Protein AF-K7LWB0-F1 (afdb_monomer_lite)

Organism: Glycine max (NCBI:txid3847)

InterPro domains:
  IPR002716 PIN domain [PF13638] (23-87)
  IPR012340 Nucleic acid-binding, OB-fold [SSF50249] (125-333)
  IPR029060 PIN-like domain superfamily [SSF88723] (15-96)
  IPR033771 Rrp44-like cold shock domain [PF17216] (129-218)
  IPR041505 Dis3-like cold-shock domain 2 [PF17849] (283-343)
  IPR050180 RNR Ribonuclease [PTHR23355] (5-344)

Secondary structure (DSSP, 8-state):
-HHHHHHHHHHT-TTS------GGG-TTT--PPPTT--HHHHHHHHHHHHHHHHHHHHGGGS---EE-S-HHHHHHHHHTT--EE-HHHHHHHTT-GGGGGGPPPPTT-------S-----------SPPPPPHHHHHHHHHTTSEEEEEEEE-SS-TTEEEEEETTTTEEEEEESHHHHTT--TT-EEEEEEPPGGGSPPTTGGGTTTSSS-SS-TT-------GGGS-S---------------PPPEEEEEEEEE-----EEEEEPP-PPPSSTTPPEEEEEEESSTTSPPEEEEES-HHHHTTEEEEEEEEE--TT-SS-EEEEEEEEEETT-HHHHHHHHHHHHHHHHTTTTTSS--------

Structure (mmCIF, N/CA/C/O backbone):
data_AF-K7LWB0-F1
#
_entry.id   AF-K7LWB0-F1
#
loop_
_atom_site.group_PDB
_atom_site.id
_atom_site.type_symbol
_atom_site.label_atom_id
_atom_site.label_alt_id
_atom_site.label_comp_id
_atom_site.label_asym_id
_atom_site.label_entity_id
_atom_site.label_seq_id
_atom_site.pdbx_PDB_ins_code
_atom_site.Cartn_x
_atom_site.Cartn_y
_atom_site.Cartn_z
_atom_site.occupancy
_atom_site.B_iso_or_equiv
_atom_site.auth_seq_id
_atom_site.auth_comp_id
_atom_site.auth_asym_id
_atom_site.auth_atom_id
_atom_site.pdbx_PDB_model_num
ATOM 1 N N . MET A 1 1 ? -3.343 -13.125 0.932 1.00 44.00 1 MET A N 1
ATOM 2 C CA . MET A 1 1 ? -3.304 -14.087 2.063 1.00 44.00 1 MET A CA 1
ATOM 3 C C . MET A 1 1 ? -2.618 -13.554 3.333 1.00 44.00 1 MET A C 1
ATOM 5 O O . MET A 1 1 ? -2.776 -14.177 4.374 1.00 44.00 1 MET A O 1
ATOM 9 N N . SER A 1 2 ? -1.910 -12.415 3.318 1.00 69.62 2 SER A N 1
ATOM 10 C CA . SER A 1 2 ? -1.168 -11.921 4.496 1.00 69.62 2 SER A CA 1
ATOM 11 C C . SER A 1 2 ? -2.059 -11.443 5.657 1.00 69.62 2 SER A C 1
ATOM 13 O O . SER A 1 2 ? -1.785 -11.778 6.805 1.00 69.62 2 SER A O 1
ATOM 15 N N . VAL A 1 3 ? -3.150 -10.716 5.384 1.00 74.31 3 VAL A N 1
ATOM 16 C CA . VAL A 1 3 ? -3.996 -10.106 6.435 1.00 74.31 3 VAL A CA 1
ATOM 17 C C . VAL A 1 3 ? -4.766 -11.146 7.258 1.00 74.31 3 VAL A C 1
ATOM 19 O O . VAL A 1 3 ? -4.737 -11.097 8.483 1.00 74.31 3 VAL A O 1
ATOM 22 N N . TYR A 1 4 ? -5.392 -12.135 6.611 1.00 78.25 4 TYR A N 1
ATOM 23 C CA . TYR A 1 4 ? -6.129 -13.201 7.307 1.00 78.25 4 TYR A CA 1
ATOM 24 C C . TYR A 1 4 ? -5.243 -13.966 8.302 1.00 78.25 4 TYR A C 1
ATOM 26 O O . TYR 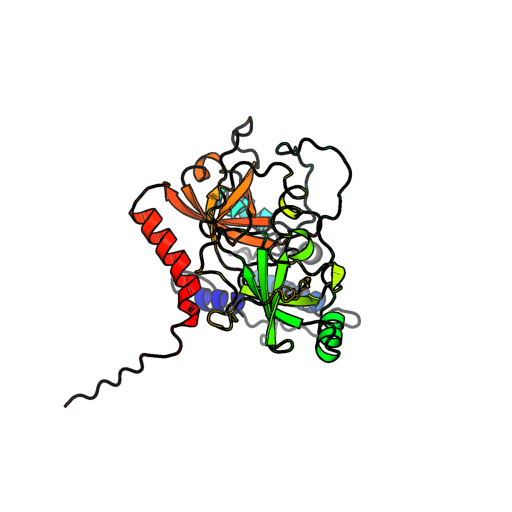A 1 4 ? -5.634 -14.184 9.449 1.00 78.25 4 TYR A O 1
ATOM 34 N N . ASN A 1 5 ? -4.020 -14.315 7.890 1.00 77.88 5 ASN A N 1
ATOM 35 C CA . ASN A 1 5 ? -3.068 -15.011 8.754 1.00 77.88 5 ASN A CA 1
ATOM 36 C C . ASN A 1 5 ? -2.606 -14.127 9.924 1.00 77.88 5 ASN A C 1
ATOM 38 O O . ASN A 1 5 ? -2.489 -14.622 11.043 1.00 77.88 5 ASN A O 1
ATOM 42 N N . ARG A 1 6 ? -2.412 -12.817 9.700 1.00 79.88 6 ARG A N 1
ATOM 43 C CA . ARG A 1 6 ? -2.109 -11.852 10.774 1.00 79.88 6 ARG A CA 1
ATOM 44 C C . ARG A 1 6 ? -3.242 -11.776 11.801 1.00 79.88 6 ARG A C 1
ATOM 46 O O . ARG A 1 6 ? -2.970 -11.853 12.995 1.00 79.88 6 ARG A O 1
ATOM 53 N N . ILE A 1 7 ? -4.501 -11.697 11.361 1.00 84.19 7 ILE A N 1
ATOM 54 C CA . ILE A 1 7 ? -5.666 -11.679 12.265 1.00 84.19 7 ILE A CA 1
ATOM 55 C C . ILE A 1 7 ? -5.762 -12.994 13.051 1.00 84.19 7 ILE A C 1
ATOM 57 O O . ILE A 1 7 ? -5.905 -12.967 14.270 1.00 84.19 7 ILE A O 1
ATOM 61 N N . ARG A 1 8 ? -5.598 -14.147 12.388 1.00 84.75 8 ARG A N 1
ATOM 62 C CA . ARG A 1 8 ? -5.551 -15.466 13.048 1.00 84.75 8 ARG A CA 1
ATOM 63 C C . ARG A 1 8 ? -4.469 -15.537 14.129 1.00 84.75 8 ARG A C 1
ATOM 65 O O . ARG A 1 8 ? -4.744 -16.039 15.217 1.00 84.75 8 ARG A O 1
ATOM 72 N N . ALA A 1 9 ? -3.274 -15.015 13.853 1.00 84.00 9 ALA A N 1
ATOM 73 C CA . ALA A 1 9 ? -2.188 -14.961 14.828 1.00 84.00 9 ALA A CA 1
ATOM 74 C C . ALA A 1 9 ? -2.550 -14.078 16.035 1.00 84.00 9 ALA A C 1
ATOM 76 O O . ALA A 1 9 ? -2.316 -14.475 17.177 1.00 84.00 9 ALA A O 1
ATOM 77 N N . ILE A 1 10 ? -3.197 -12.930 15.805 1.00 86.75 10 ILE A N 1
ATOM 78 C CA . ILE A 1 10 ? -3.684 -12.050 16.878 1.00 86.75 10 ILE A CA 1
ATOM 79 C C . ILE A 1 10 ? -4.725 -12.766 17.751 1.00 86.75 10 ILE A C 1
ATOM 81 O O . ILE A 1 10 ? -4.623 -12.699 18.973 1.00 86.75 10 ILE A O 1
ATOM 85 N N . CYS A 1 11 ? -5.672 -13.498 17.156 1.00 85.44 11 CYS A N 1
ATOM 86 C CA . CYS A 1 11 ? -6.669 -14.280 17.899 1.00 85.44 11 CYS A CA 1
ATOM 87 C C . CYS A 1 11 ? -6.052 -15.390 18.764 1.00 85.44 11 CYS A C 1
ATOM 89 O O . CYS A 1 11 ? -6.630 -15.768 19.776 1.00 85.44 11 CYS A O 1
ATOM 91 N N . SER A 1 12 ? -4.892 -15.927 18.377 1.00 83.50 12 SER A N 1
ATOM 92 C CA . SER A 1 12 ? -4.188 -16.952 19.161 1.00 83.50 12 SER A CA 1
ATOM 93 C C . SER A 1 12 ? -3.356 -16.390 20.321 1.00 83.50 12 SER A C 1
ATOM 95 O O . SER A 1 12 ? -2.834 -17.152 21.132 1.00 83.50 12 SER A O 1
ATOM 97 N N . HIS A 1 13 ? -3.205 -15.066 20.408 1.00 84.06 13 HIS A N 1
ATOM 98 C CA . HIS A 1 13 ? -2.313 -14.431 21.369 1.00 84.06 13 HIS A CA 1
ATOM 99 C C . HIS A 1 13 ? -3.014 -14.186 22.714 1.00 84.06 13 HIS A C 1
ATOM 101 O O . HIS A 1 13 ? -3.922 -13.366 22.803 1.00 84.06 13 HIS A O 1
ATOM 107 N N . SER A 1 14 ? -2.556 -14.836 23.787 1.00 80.31 14 SER A N 1
ATOM 108 C CA . SER A 1 14 ? -3.234 -14.841 25.099 1.00 80.31 14 SER A CA 1
ATOM 109 C C . SER A 1 14 ? -3.386 -13.466 25.763 1.00 80.31 14 SER A C 1
ATOM 111 O O . SER A 1 14 ? -4.332 -13.257 26.520 1.00 80.31 14 SER A O 1
ATOM 113 N N . MET A 1 15 ? -2.492 -12.511 25.477 1.00 84.56 15 MET A N 1
ATOM 114 C CA . MET A 1 15 ? -2.589 -11.145 26.013 1.00 84.56 15 MET A CA 1
ATOM 115 C C . MET A 1 15 ? -3.587 -10.258 25.255 1.00 84.56 15 MET A C 1
ATOM 117 O O . MET A 1 15 ? -4.005 -9.224 25.774 1.00 84.56 15 MET A O 1
ATOM 121 N N . ARG A 1 16 ? -3.977 -10.631 24.029 1.00 82.62 16 ARG A N 1
ATOM 122 C CA . ARG A 1 16 ? -4.898 -9.852 23.193 1.00 82.62 16 ARG A CA 1
ATOM 123 C C . ARG A 1 16 ? -6.269 -10.526 23.196 1.00 82.62 16 ARG A C 1
ATOM 125 O O . ARG A 1 16 ? -6.424 -11.655 22.756 1.00 82.62 16 ARG A O 1
ATOM 132 N N . LYS A 1 17 ? -7.291 -9.816 23.675 1.00 89.19 17 LYS A N 1
ATOM 133 C CA . LYS A 1 17 ? -8.658 -10.341 23.849 1.00 89.19 17 LYS A CA 1
ATOM 134 C C . LYS A 1 17 ? -9.457 -10.333 22.535 1.00 89.19 17 LYS A C 1
ATOM 136 O O . LYS A 1 17 ? -10.483 -9.668 22.441 1.00 89.19 17 LYS A O 1
ATOM 141 N N . PHE A 1 18 ? -8.962 -11.030 21.512 1.00 91.81 18 PHE A N 1
ATOM 142 C CA . PHE A 1 18 ? -9.631 -11.159 20.214 1.00 91.81 18 PHE A CA 1
ATOM 143 C C . PHE A 1 18 ? -10.378 -12.486 20.128 1.00 91.81 18 PHE A C 1
ATOM 145 O O . PHE A 1 18 ? -9.789 -13.550 20.298 1.00 91.81 18 PHE A O 1
ATOM 152 N N . PHE A 1 19 ? -11.664 -12.420 19.795 1.00 89.75 19 PHE A N 1
ATOM 153 C CA . PHE A 1 19 ? -12.533 -13.587 19.675 1.00 89.75 19 PHE A CA 1
ATOM 154 C C . PHE A 1 19 ? -13.201 -13.603 18.304 1.00 89.75 19 PHE A C 1
ATOM 156 O O . PHE A 1 19 ? -13.547 -12.555 17.762 1.00 89.75 19 PHE A O 1
ATOM 163 N N . VAL A 1 20 ? -13.383 -14.798 17.743 1.00 91.25 20 VAL A N 1
ATOM 164 C CA . VAL A 1 20 ? -14.082 -14.990 16.469 1.00 91.25 20 VAL A CA 1
ATOM 165 C C . VAL A 1 20 ? -15.468 -15.543 16.759 1.00 91.25 20 VAL A C 1
ATOM 167 O O . VAL A 1 20 ? -15.600 -16.649 17.282 1.00 91.25 20 VAL A O 1
ATOM 170 N N . PHE A 1 21 ? -16.497 -14.784 16.396 1.00 93.25 21 PHE A N 1
ATOM 171 C CA . PHE A 1 21 ? -17.884 -15.216 16.495 1.00 93.25 21 PHE A CA 1
ATOM 172 C C . PHE A 1 21 ? -18.371 -15.741 15.145 1.00 93.25 21 PHE A C 1
ATOM 174 O O . PHE A 1 21 ? -18.342 -15.034 14.141 1.00 93.25 21 PHE A O 1
ATOM 181 N N . SER A 1 22 ? -18.811 -16.998 15.118 1.00 93.38 22 SER A N 1
ATOM 182 C CA . SER A 1 22 ? -19.288 -17.664 13.902 1.00 93.38 22 SER A CA 1
ATOM 183 C C . SER A 1 22 ? -20.778 -17.389 13.674 1.00 93.38 22 SER A C 1
ATOM 185 O O . SER A 1 22 ? -21.611 -18.282 13.827 1.00 93.38 22 SER A O 1
ATOM 187 N N . ASN A 1 23 ? -21.109 -16.146 13.318 1.00 92.81 23 ASN A N 1
ATOM 188 C CA . ASN A 1 23 ? -22.485 -15.662 13.139 1.00 92.81 23 ASN A CA 1
ATOM 189 C C . ASN A 1 23 ? -23.302 -16.458 12.101 1.00 92.81 23 ASN A C 1
ATOM 191 O O . ASN A 1 23 ? -24.506 -16.623 12.280 1.00 92.81 23 ASN A O 1
ATOM 195 N N . GLU A 1 24 ? -22.657 -16.992 11.060 1.00 92.12 24 GLU A N 1
ATOM 196 C CA . GLU A 1 24 ? -23.290 -17.826 10.021 1.00 92.12 24 GLU A CA 1
ATOM 197 C C . GLU A 1 24 ? -23.806 -19.178 10.536 1.00 92.12 24 GLU A C 1
ATOM 199 O O . GLU A 1 24 ? -24.742 -19.743 9.978 1.00 92.12 24 GLU A O 1
ATOM 204 N N . TYR A 1 25 ? -23.209 -19.706 11.606 1.00 92.12 25 TYR A N 1
ATOM 205 C CA . TYR A 1 25 ? -23.588 -20.995 12.196 1.00 92.12 25 TYR A CA 1
ATOM 206 C C . TYR A 1 25 ? -24.404 -20.831 13.482 1.00 92.12 25 TYR A C 1
ATOM 208 O O . TYR A 1 25 ? -24.723 -21.816 14.149 1.00 92.12 25 TYR A O 1
ATOM 216 N N . HIS A 1 26 ? -24.744 -19.594 13.844 1.00 92.94 26 HIS A N 1
ATOM 217 C CA . HIS A 1 26 ? -25.483 -19.284 15.055 1.00 92.94 26 HIS A CA 1
ATOM 218 C C . HIS A 1 26 ? -26.948 -18.986 14.727 1.00 92.94 26 HIS A C 1
ATOM 220 O O . HIS A 1 26 ? -27.265 -18.095 13.938 1.00 92.94 26 HIS A O 1
ATOM 226 N N . ARG A 1 27 ? -27.857 -19.740 15.358 1.00 93.19 27 ARG A N 1
ATOM 227 C CA . ARG A 1 27 ? -29.296 -19.747 15.042 1.00 93.19 27 ARG A CA 1
ATOM 228 C C . ARG A 1 27 ? -29.927 -18.353 15.056 1.00 93.19 27 ARG A C 1
ATOM 230 O O . ARG A 1 27 ? -30.718 -18.052 14.170 1.00 93.19 27 ARG A O 1
ATOM 237 N N . ASP A 1 28 ? -29.574 -17.532 16.040 1.00 92.25 28 ASP A N 1
ATOM 238 C CA . ASP A 1 28 ? -30.224 -16.233 16.263 1.00 92.25 28 ASP A CA 1
ATOM 239 C C . ASP A 1 28 ? -29.621 -15.092 15.433 1.00 92.25 28 ASP A C 1
ATOM 241 O O . ASP A 1 28 ? -30.185 -14.004 15.390 1.00 92.25 28 ASP A O 1
ATOM 245 N N . THR A 1 29 ? -28.472 -15.318 14.789 1.00 94.31 29 THR A N 1
ATOM 246 C CA . THR A 1 29 ? -27.775 -14.290 13.994 1.00 94.31 29 THR A CA 1
ATOM 247 C C . THR A 1 29 ? -27.683 -14.640 12.516 1.00 94.31 29 THR A C 1
ATOM 249 O O . THR A 1 29 ? -27.267 -13.806 11.714 1.00 94.31 29 THR A O 1
ATOM 252 N N . TYR A 1 30 ? -28.061 -15.863 12.141 1.00 94.56 30 TYR A N 1
ATOM 253 C CA . TYR A 1 30 ? -28.075 -16.297 10.754 1.00 94.56 30 TYR A CA 1
ATOM 254 C C . TYR A 1 30 ? -29.134 -15.539 9.950 1.00 94.56 30 TYR A C 1
ATOM 256 O O . TYR A 1 30 ? -30.305 -15.468 10.331 1.00 94.56 30 TYR A O 1
ATOM 264 N N . ILE A 1 31 ? -28.729 -15.030 8.786 1.00 93.50 31 ILE A N 1
ATOM 265 C CA . ILE A 1 31 ? -29.607 -14.307 7.870 1.00 93.50 31 ILE A CA 1
ATOM 266 C C . ILE A 1 31 ? -29.577 -14.904 6.462 1.00 93.50 31 ILE A C 1
ATOM 268 O O . ILE A 1 31 ? -28.530 -15.306 5.944 1.00 93.50 31 ILE A O 1
ATOM 272 N N . LYS A 1 32 ? -30.748 -14.909 5.819 1.00 91.81 32 LYS A N 1
ATOM 273 C CA . LYS A 1 32 ? -30.912 -15.281 4.408 1.00 91.81 32 LYS A CA 1
ATOM 274 C C . LYS A 1 32 ? -30.708 -14.068 3.499 1.00 91.81 32 LYS A C 1
ATOM 276 O O . LYS A 1 32 ? -30.937 -12.933 3.925 1.00 91.81 32 LYS A O 1
ATOM 281 N N . GLU A 1 33 ? -30.294 -14.326 2.263 1.00 90.38 33 GLU A N 1
ATOM 282 C CA . GLU A 1 33 ? -30.220 -13.316 1.200 1.00 90.38 33 GLU A CA 1
ATOM 283 C C . GLU A 1 33 ? -31.619 -12.776 0.874 1.00 90.38 33 GLU A C 1
ATOM 285 O O . GLU A 1 33 ? -32.596 -13.532 0.831 1.00 90.38 33 GLU A O 1
ATOM 290 N N . MET A 1 34 ? -31.715 -11.462 0.670 1.00 90.38 34 MET A N 1
ATOM 291 C CA . MET A 1 34 ? -32.947 -10.802 0.227 1.00 90.38 34 MET A CA 1
ATOM 292 C C . MET A 1 34 ? -32.938 -10.580 -1.291 1.00 90.38 34 MET A C 1
ATOM 294 O O . MET A 1 34 ? -31.890 -10.523 -1.928 1.00 90.38 34 MET A O 1
ATOM 298 N N . SER A 1 35 ? -34.119 -10.457 -1.899 1.00 88.00 35 SER A N 1
ATOM 299 C CA . SER A 1 35 ? -34.223 -10.218 -3.343 1.00 88.00 35 SER A CA 1
ATOM 300 C C . SER A 1 35 ? -33.706 -8.822 -3.702 1.00 88.00 35 SER A C 1
ATOM 302 O O . SER A 1 35 ? -34.189 -7.835 -3.155 1.00 88.00 35 SER A O 1
ATOM 304 N N . GLY A 1 36 ? -32.765 -8.736 -4.647 1.00 87.31 36 GLY A N 1
ATOM 305 C CA . GLY A 1 36 ? -32.169 -7.469 -5.101 1.00 87.31 36 GLY A CA 1
ATOM 306 C C . GLY A 1 36 ? -31.022 -6.940 -4.229 1.00 87.31 36 GLY A C 1
ATOM 307 O O . GLY A 1 36 ? -30.521 -5.852 -4.486 1.00 87.31 36 GLY A O 1
ATOM 308 N N . GLU A 1 37 ? -30.600 -7.699 -3.218 1.00 89.81 37 GLU A N 1
ATOM 309 C CA . GLU A 1 37 ? -29.477 -7.377 -2.334 1.00 89.81 37 GLU A CA 1
ATOM 310 C C . GLU A 1 37 ? -28.135 -7.796 -2.960 1.00 89.81 37 GLU A C 1
ATOM 312 O O . GLU A 1 37 ? -28.021 -8.876 -3.547 1.00 89.81 37 GLU A O 1
ATOM 317 N N . THR A 1 38 ? -27.094 -6.966 -2.822 1.00 90.94 38 THR A N 1
ATOM 318 C CA . THR A 1 38 ? -25.730 -7.368 -3.196 1.00 90.94 38 THR A CA 1
ATOM 319 C C . THR A 1 38 ? -25.091 -8.230 -2.105 1.00 90.94 38 THR A C 1
ATOM 321 O O . THR A 1 38 ? -25.455 -8.169 -0.931 1.00 90.94 38 THR A O 1
ATOM 324 N N . LYS A 1 39 ? -24.054 -9.002 -2.453 1.00 89.94 39 LYS A N 1
ATOM 325 C CA . LYS A 1 39 ? -23.301 -9.784 -1.454 1.00 89.94 39 LYS A CA 1
ATOM 326 C C . LYS A 1 39 ? -22.692 -8.911 -0.347 1.00 89.94 39 LYS A C 1
ATOM 328 O O . LYS A 1 39 ? -22.593 -9.373 0.786 1.00 89.94 39 LYS A O 1
ATOM 333 N N . ASN A 1 40 ? -22.284 -7.678 -0.667 1.00 89.69 40 ASN A N 1
ATOM 334 C CA . ASN A 1 40 ? -21.737 -6.749 0.323 1.00 89.69 40 ASN A CA 1
ATOM 335 C C . ASN A 1 40 ? -22.824 -6.290 1.303 1.00 89.69 40 ASN A C 1
ATOM 337 O O . ASN A 1 40 ? -22.669 -6.468 2.507 1.00 89.69 40 ASN A O 1
ATOM 341 N N . ASP A 1 41 ? -23.970 -5.847 0.777 1.00 90.00 41 ASP A N 1
ATOM 342 C CA . ASP A 1 41 ? -25.124 -5.432 1.585 1.00 90.00 41 ASP A CA 1
ATOM 343 C C . ASP A 1 41 ? -25.588 -6.538 2.542 1.00 90.00 41 ASP A C 1
ATOM 345 O O . ASP A 1 41 ? -25.910 -6.280 3.707 1.00 90.00 41 ASP A O 1
ATOM 349 N N . ARG A 1 42 ? -25.580 -7.789 2.062 1.00 93.25 42 ARG A N 1
ATOM 350 C CA . ARG A 1 42 ? -25.880 -8.968 2.876 1.00 93.25 42 ARG A CA 1
ATOM 351 C C . ARG A 1 42 ? -24.900 -9.125 4.033 1.00 93.25 42 ARG A C 1
ATOM 353 O O . ARG A 1 42 ? -25.321 -9.363 5.163 1.00 93.25 42 ARG A O 1
ATOM 360 N N . ASN A 1 43 ? -23.600 -9.029 3.761 1.00 93.12 43 ASN A N 1
ATOM 361 C CA . ASN A 1 43 ? -22.559 -9.197 4.775 1.00 93.12 43 ASN A CA 1
ATOM 362 C C . ASN A 1 43 ? -22.616 -8.084 5.825 1.00 93.12 43 ASN A C 1
ATOM 364 O O . ASN A 1 43 ? -22.567 -8.375 7.019 1.00 93.12 43 ASN A O 1
ATOM 368 N N . ASP A 1 44 ? -22.817 -6.838 5.401 1.00 93.25 44 ASP A N 1
ATOM 369 C CA . ASP A 1 44 ? -22.995 -5.709 6.312 1.00 93.25 44 ASP A CA 1
ATOM 370 C C . ASP A 1 44 ? -24.209 -5.909 7.220 1.00 93.25 44 ASP A C 1
ATOM 372 O O . ASP A 1 44 ? -24.131 -5.718 8.435 1.00 93.25 44 ASP A O 1
ATOM 376 N N . ARG A 1 45 ? -25.327 -6.384 6.659 1.00 94.00 45 ARG A N 1
ATOM 377 C CA . ARG A 1 45 ? -26.522 -6.725 7.436 1.00 94.00 45 ARG A CA 1
ATOM 378 C C . ARG A 1 45 ? -26.272 -7.871 8.417 1.00 94.00 45 ARG A C 1
ATOM 380 O O . ARG A 1 45 ? -26.752 -7.803 9.546 1.00 94.00 45 ARG A O 1
ATOM 387 N N . ALA A 1 46 ? -25.503 -8.892 8.036 1.00 95.06 46 ALA A N 1
ATOM 388 C CA . ALA A 1 46 ? -25.136 -9.988 8.938 1.00 95.06 46 ALA A CA 1
ATOM 389 C C . ALA A 1 46 ? -24.353 -9.473 10.157 1.00 95.06 46 ALA A C 1
ATOM 391 O O . ALA A 1 46 ? -24.592 -9.913 11.283 1.00 95.06 46 ALA A O 1
ATOM 392 N N . ILE A 1 47 ? -23.442 -8.520 9.935 1.00 96.19 47 ILE A N 1
ATOM 393 C CA . ILE A 1 47 ? -22.638 -7.889 10.989 1.00 96.19 47 ILE A CA 1
ATOM 394 C C . ILE A 1 47 ? -23.516 -7.015 11.894 1.00 96.19 47 ILE A C 1
ATOM 396 O O . ILE A 1 47 ? -23.384 -7.093 13.118 1.00 96.19 47 ILE A O 1
ATOM 400 N N . ARG A 1 48 ? -24.454 -6.235 11.336 1.00 95.75 48 ARG A N 1
ATOM 401 C CA . ARG A 1 48 ? -25.413 -5.448 12.133 1.00 95.75 48 ARG A CA 1
ATOM 402 C C . ARG A 1 48 ? -26.276 -6.340 13.028 1.00 95.75 48 ARG A C 1
ATOM 404 O O . ARG A 1 48 ? -26.330 -6.118 14.236 1.00 95.75 48 ARG A O 1
ATOM 411 N N . VAL A 1 49 ? -26.840 -7.419 12.480 1.00 96.06 49 VAL A N 1
ATOM 412 C CA . VAL A 1 49 ? -27.640 -8.392 13.250 1.00 96.06 49 VAL A CA 1
ATOM 413 C C . VAL A 1 49 ? -26.821 -9.039 14.368 1.00 96.06 49 VAL A C 1
ATOM 415 O O . VAL A 1 49 ? -27.297 -9.137 15.499 1.00 96.06 49 VAL A O 1
ATOM 418 N N . ALA A 1 50 ? -25.576 -9.438 14.091 1.00 96.38 50 ALA A N 1
ATOM 419 C CA . ALA A 1 50 ? -24.693 -9.990 15.116 1.00 96.38 50 ALA A CA 1
ATOM 420 C C . ALA A 1 50 ? -24.362 -8.962 16.214 1.00 96.38 50 ALA A C 1
ATOM 422 O O . ALA A 1 50 ? -24.355 -9.308 17.395 1.00 96.38 50 ALA A O 1
ATOM 423 N N . THR A 1 51 ? -24.142 -7.698 15.845 1.00 95.50 51 THR A N 1
ATOM 424 C CA . THR A 1 51 ? -23.871 -6.606 16.793 1.00 95.50 51 THR A CA 1
ATOM 425 C C . THR A 1 51 ? -25.068 -6.367 17.710 1.00 95.50 51 THR A C 1
ATOM 427 O O . THR A 1 51 ? -24.914 -6.320 18.932 1.00 95.50 51 THR A O 1
ATOM 430 N N . GLN A 1 52 ? -26.274 -6.288 17.140 1.00 95.31 52 GLN A N 1
ATOM 431 C CA . GLN A 1 52 ? -27.506 -6.130 17.908 1.00 95.31 52 GLN A CA 1
ATOM 432 C C . GLN A 1 52 ? -27.738 -7.315 18.848 1.00 95.31 52 GLN A C 1
ATOM 434 O O . GLN A 1 52 ? -28.106 -7.129 20.009 1.00 95.31 52 GLN A O 1
ATOM 439 N N . TRP A 1 53 ? -27.491 -8.539 18.372 1.00 95.62 53 TRP A N 1
ATOM 440 C CA . TRP A 1 53 ? -27.585 -9.736 19.202 1.00 95.62 53 TRP A CA 1
ATOM 441 C C . TRP A 1 53 ? -26.619 -9.670 20.389 1.00 95.62 53 TRP A C 1
ATOM 443 O O . TRP A 1 53 ? -27.042 -9.905 21.519 1.00 95.62 53 TRP A O 1
ATOM 453 N N . TYR A 1 54 ? -25.364 -9.266 20.167 1.00 94.94 54 TYR A N 1
ATOM 454 C CA . TYR A 1 54 ? -24.389 -9.080 21.244 1.00 94.94 54 TYR A CA 1
ATOM 455 C C . TYR A 1 54 ? -24.841 -8.024 22.257 1.00 94.94 54 TYR A C 1
ATOM 457 O O . TYR A 1 54 ? -24.760 -8.268 23.461 1.00 94.94 54 TYR A O 1
ATOM 465 N N . GLN A 1 55 ? -25.350 -6.878 21.794 1.00 94.81 55 GLN A N 1
ATOM 466 C CA . GLN A 1 55 ? -25.837 -5.820 22.682 1.00 94.81 55 GLN A CA 1
ATOM 467 C C . GLN A 1 55 ? -27.019 -6.297 23.537 1.00 94.81 55 GLN A C 1
ATOM 469 O O . GLN A 1 55 ? -27.075 -6.008 24.732 1.00 94.81 55 GLN A O 1
ATOM 474 N N . ASN A 1 56 ? -27.936 -7.068 22.949 1.00 93.50 56 ASN A N 1
ATOM 475 C CA . ASN A 1 56 ? -29.077 -7.639 23.663 1.00 93.50 56 ASN A CA 1
ATOM 476 C C . ASN A 1 56 ? -28.643 -8.726 24.658 1.00 93.50 56 ASN A C 1
ATOM 478 O O . ASN A 1 56 ? -29.157 -8.780 25.772 1.00 93.50 56 ASN A O 1
ATOM 482 N N . HIS A 1 57 ? -27.691 -9.576 24.270 1.00 93.62 57 HIS A N 1
ATOM 483 C CA . HIS A 1 57 ? -27.208 -10.689 25.085 1.00 93.62 57 HIS A CA 1
ATOM 484 C C . HIS A 1 57 ? -26.402 -10.221 26.305 1.00 93.62 57 HIS A C 1
ATOM 486 O O . HIS A 1 57 ? -26.535 -10.784 27.389 1.00 93.62 57 HIS A O 1
ATOM 492 N N . LEU A 1 58 ? -25.581 -9.180 26.142 1.00 92.38 58 LEU A N 1
ATOM 493 C CA . LEU A 1 58 ? -24.760 -8.610 27.217 1.00 92.38 58 LEU A CA 1
ATOM 494 C C . LEU A 1 58 ? -25.522 -7.593 28.085 1.00 92.38 58 LEU A C 1
ATOM 496 O O . LEU A 1 58 ? -25.057 -7.227 29.168 1.00 92.38 58 LEU A O 1
ATOM 500 N N . GLY A 1 59 ? -26.697 -7.147 27.631 1.00 89.56 59 GLY A N 1
ATOM 501 C CA . GLY A 1 59 ? -27.530 -6.171 28.326 1.00 89.56 59 GLY A CA 1
ATOM 502 C C . GLY A 1 59 ? -26.843 -4.811 28.494 1.00 89.56 59 GLY A C 1
ATOM 503 O O . GLY A 1 59 ? -25.940 -4.446 27.749 1.00 89.56 59 GLY A O 1
ATOM 504 N N . GLY A 1 60 ? -27.265 -4.038 29.498 1.00 86.00 60 GLY A N 1
ATOM 505 C CA . GLY A 1 60 ? -26.740 -2.686 29.741 1.00 86.00 60 GLY A CA 1
ATOM 506 C C . GLY A 1 60 ? -25.364 -2.624 30.416 1.00 86.00 60 GLY A C 1
ATOM 507 O O . GLY A 1 60 ? -24.819 -1.534 30.571 1.00 86.00 60 GLY A O 1
ATOM 508 N N . ALA A 1 61 ? -24.802 -3.762 30.839 1.00 86.00 61 ALA A N 1
ATOM 509 C CA . ALA A 1 61 ? -23.515 -3.805 31.538 1.00 86.00 61 ALA A CA 1
ATOM 510 C C . ALA A 1 61 ? -22.324 -3.532 30.605 1.00 86.00 61 ALA A C 1
ATOM 512 O O . ALA A 1 61 ? -21.278 -3.069 31.057 1.00 86.00 61 ALA A O 1
ATOM 513 N N . VAL A 1 62 ? -22.481 -3.813 29.308 1.00 90.62 62 VAL A N 1
ATOM 514 C CA . VAL A 1 62 ? -21.451 -3.614 28.287 1.00 90.62 62 VAL A CA 1
ATOM 515 C C . VAL A 1 62 ? -22.084 -2.937 27.079 1.00 90.62 62 VAL A C 1
ATOM 517 O O . VAL A 1 62 ? -23.136 -3.354 26.597 1.00 90.62 62 VAL A O 1
ATOM 520 N N . LYS A 1 63 ? -21.426 -1.892 26.576 1.00 92.25 63 LYS A N 1
ATOM 521 C CA . LYS A 1 63 ? -21.796 -1.255 25.311 1.00 92.25 63 LYS A CA 1
ATOM 522 C C . LYS A 1 63 ? -21.045 -1.932 24.175 1.00 92.25 63 LYS A C 1
ATOM 524 O O . LYS A 1 63 ? -19.820 -2.033 24.222 1.00 92.25 63 LYS A O 1
ATOM 529 N N . VAL A 1 64 ? -21.779 -2.387 23.171 1.00 94.38 64 VAL A N 1
ATOM 530 C CA . VAL A 1 64 ? -21.226 -3.000 21.964 1.00 94.38 64 VAL A CA 1
ATOM 531 C C . VAL A 1 64 ? -21.141 -1.927 20.888 1.00 94.38 64 VAL A C 1
ATOM 533 O O . VAL A 1 64 ? -22.135 -1.273 20.587 1.00 94.38 64 VAL A O 1
ATOM 536 N N . LEU A 1 65 ? -19.946 -1.736 20.334 1.00 94.88 65 LEU A N 1
ATOM 537 C CA . LEU A 1 65 ? -19.671 -0.744 19.300 1.00 94.88 65 LEU A CA 1
ATOM 538 C C . LEU A 1 65 ? -19.318 -1.446 17.988 1.00 94.88 65 LEU A C 1
ATOM 540 O O . LEU A 1 65 ? -18.379 -2.243 17.944 1.00 94.88 65 LEU A O 1
ATOM 544 N N . LEU A 1 66 ? -20.042 -1.121 16.920 1.00 95.38 66 LEU A N 1
ATOM 545 C CA . LEU A 1 66 ? -19.690 -1.501 15.557 1.00 95.38 66 LEU A CA 1
ATOM 546 C C . LEU A 1 66 ? -18.676 -0.501 14.992 1.00 95.38 66 LEU A C 1
ATOM 548 O O . LEU A 1 66 ? -18.968 0.684 14.881 1.00 95.38 66 LEU A O 1
ATOM 552 N N . ILE A 1 67 ? -17.498 -0.973 14.591 1.00 94.62 67 ILE A N 1
ATOM 553 C CA . ILE A 1 67 ? -16.510 -0.139 13.899 1.00 94.62 67 ILE A CA 1
ATOM 554 C C . ILE A 1 67 ? -16.563 -0.464 12.405 1.00 94.62 67 ILE A C 1
ATOM 556 O O . ILE A 1 67 ? -16.331 -1.608 12.017 1.00 94.62 67 ILE A O 1
ATOM 560 N N . THR A 1 68 ? -16.872 0.529 11.568 1.00 91.88 68 THR A N 1
ATOM 561 C CA . THR A 1 68 ? -16.941 0.372 10.107 1.00 91.88 68 THR A CA 1
ATOM 562 C C . THR A 1 68 ? -16.548 1.654 9.375 1.00 91.88 68 THR A C 1
ATOM 564 O O . THR A 1 68 ? -16.942 2.747 9.770 1.00 91.88 68 THR A O 1
ATOM 567 N N . ASN A 1 69 ? -15.788 1.521 8.286 1.00 89.38 69 ASN A N 1
ATOM 568 C CA . ASN A 1 69 ? -15.477 2.638 7.386 1.00 89.38 69 ASN A CA 1
ATOM 569 C C . ASN A 1 69 ? -16.476 2.756 6.219 1.00 89.38 69 ASN A C 1
ATOM 571 O O . ASN A 1 69 ? -16.386 3.703 5.443 1.00 89.38 69 ASN A O 1
ATOM 575 N N . ASP A 1 70 ? -17.436 1.832 6.097 1.00 88.75 70 ASP A N 1
ATOM 576 C CA . ASP A 1 70 ? -18.550 1.966 5.157 1.00 88.75 70 ASP A CA 1
ATOM 577 C C . ASP A 1 70 ? -19.600 2.925 5.744 1.00 88.75 70 ASP A C 1
ATOM 579 O O . ASP A 1 70 ? -20.254 2.633 6.754 1.00 88.75 70 ASP A O 1
ATOM 583 N N . GLN A 1 71 ? -19.743 4.092 5.108 1.00 88.94 71 GLN A N 1
ATOM 584 C CA . GLN A 1 71 ? -20.654 5.150 5.546 1.00 88.94 71 GLN A CA 1
ATOM 585 C C . GLN A 1 71 ? -22.124 4.714 5.503 1.00 88.94 71 GLN A C 1
ATOM 587 O O . GLN A 1 71 ? -22.894 5.068 6.397 1.00 88.94 71 GLN A O 1
ATOM 592 N N . GLU A 1 72 ? -22.517 3.919 4.507 1.00 89.75 72 GLU A N 1
ATOM 593 C CA . GLU A 1 72 ? -23.891 3.444 4.360 1.00 89.75 72 GLU A CA 1
ATOM 594 C C . GLU A 1 72 ? -24.212 2.379 5.413 1.00 89.75 72 GLU A C 1
ATOM 596 O O . GLU A 1 72 ? -25.302 2.380 5.994 1.00 89.75 72 GLU A O 1
ATOM 601 N N . ASN A 1 73 ? -23.245 1.516 5.737 1.00 92.44 73 ASN A N 1
ATOM 602 C CA . ASN A 1 73 ? -23.381 0.574 6.845 1.00 92.44 73 ASN A CA 1
ATOM 603 C C . ASN A 1 73 ? -23.510 1.309 8.194 1.00 92.44 73 ASN A C 1
ATOM 605 O O . ASN A 1 73 ? -24.405 0.987 8.978 1.00 92.44 73 ASN A O 1
ATOM 609 N N . LYS A 1 74 ? -22.691 2.346 8.445 1.00 92.81 74 LYS A N 1
ATOM 610 C CA . LYS A 1 74 ? -22.803 3.196 9.650 1.00 92.81 74 LYS A CA 1
ATOM 611 C C . LYS A 1 74 ? -24.173 3.878 9.738 1.00 92.81 74 LYS A C 1
ATOM 613 O O . LYS A 1 74 ? -24.781 3.892 10.813 1.00 92.81 74 LYS A O 1
ATOM 618 N N . ARG A 1 75 ? -24.673 4.419 8.621 1.00 94.69 75 ARG A N 1
ATOM 619 C CA . ARG A 1 75 ? -25.984 5.082 8.543 1.00 94.69 75 ARG A CA 1
ATOM 620 C C . ARG A 1 75 ? -27.111 4.115 8.907 1.00 94.69 75 ARG A C 1
ATOM 622 O O . ARG A 1 75 ? -27.862 4.393 9.838 1.00 94.69 75 ARG A O 1
ATOM 629 N N . LYS A 1 76 ? -27.173 2.951 8.247 1.00 93.69 76 LYS A N 1
ATOM 630 C CA . LYS A 1 76 ? -28.168 1.898 8.528 1.00 93.69 76 LYS A CA 1
ATOM 631 C C . LYS A 1 76 ? -28.081 1.393 9.971 1.00 93.69 76 LYS A C 1
ATOM 633 O O . LYS A 1 76 ? -29.104 1.244 10.624 1.00 93.69 76 LYS A O 1
ATOM 638 N N . ALA A 1 77 ? -26.871 1.182 10.496 1.00 94.38 77 ALA A N 1
ATOM 639 C CA . ALA A 1 77 ? -26.676 0.778 11.890 1.00 94.38 77 ALA A CA 1
ATOM 640 C C . ALA A 1 77 ? -27.254 1.811 12.871 1.00 94.38 77 ALA A C 1
ATOM 642 O O . ALA A 1 77 ? -27.944 1.439 13.816 1.00 94.38 77 ALA A O 1
ATOM 643 N N . SER A 1 78 ? -27.043 3.102 12.605 1.00 94.12 78 SER A N 1
ATOM 644 C CA . SER A 1 78 ? -27.582 4.186 13.436 1.00 94.12 78 SER A CA 1
ATOM 645 C C . SER A 1 78 ? -29.115 4.236 13.402 1.00 94.12 78 SER A C 1
ATOM 647 O O . SER A 1 78 ? -29.742 4.438 14.439 1.00 94.12 78 SER A O 1
ATOM 649 N N . GLU A 1 79 ? -29.731 4.003 12.237 1.00 94.81 79 GLU A N 1
ATOM 650 C CA . GLU A 1 79 ? -31.195 3.906 12.085 1.00 94.81 79 GLU A CA 1
ATOM 651 C C . GLU A 1 79 ? -31.787 2.694 12.816 1.00 94.81 79 GLU A C 1
ATOM 653 O O . GLU A 1 79 ? -32.888 2.771 13.358 1.00 94.81 79 GLU A O 1
ATOM 658 N N . GLU A 1 80 ? -31.039 1.592 12.873 1.00 93.31 80 GLU A N 1
ATOM 659 C CA . GLU A 1 80 ? -31.385 0.378 13.620 1.00 93.31 80 GLU A CA 1
ATOM 660 C C . GLU A 1 80 ? -31.121 0.514 15.139 1.00 93.31 80 GLU A C 1
ATOM 662 O O . GLU A 1 80 ? -31.433 -0.399 15.902 1.00 93.31 80 GLU A O 1
ATOM 667 N N . GLY A 1 81 ? -30.582 1.650 15.605 1.00 92.94 81 GLY A N 1
ATOM 668 C CA . GLY A 1 81 ? -30.273 1.902 17.018 1.00 92.94 81 GLY A CA 1
ATOM 669 C C . GLY A 1 81 ? -28.977 1.247 17.514 1.00 92.94 81 GLY A C 1
ATOM 670 O O . GLY A 1 81 ? -28.748 1.161 18.722 1.00 92.94 81 GLY A O 1
ATOM 671 N N . ILE A 1 82 ? -28.123 0.791 16.597 1.00 94.50 82 ILE A N 1
ATOM 672 C CA . ILE A 1 82 ? -26.819 0.196 16.887 1.00 94.50 82 ILE A CA 1
ATOM 673 C C . ILE A 1 82 ? -25.779 1.316 17.003 1.00 94.50 82 ILE A C 1
ATOM 675 O O . ILE A 1 82 ? -25.667 2.174 16.127 1.00 94.50 82 ILE A O 1
ATOM 679 N N . LEU A 1 83 ? -24.968 1.286 18.063 1.00 93.38 83 LEU A N 1
ATOM 680 C CA . LEU A 1 83 ? -23.825 2.189 18.191 1.00 93.38 83 LEU A CA 1
ATOM 681 C C . LEU A 1 83 ? -22.780 1.830 17.133 1.00 93.38 83 LEU A C 1
ATOM 683 O O . LEU A 1 83 ? -22.214 0.735 17.171 1.00 93.38 83 LEU A O 1
ATOM 687 N N . ALA A 1 84 ? -22.516 2.750 16.207 1.00 94.94 84 ALA A N 1
ATOM 688 C CA . ALA A 1 84 ? -21.554 2.557 15.133 1.00 94.94 84 ALA A CA 1
ATOM 689 C C . ALA A 1 84 ? -20.642 3.776 14.960 1.00 94.94 84 ALA A C 1
ATOM 691 O O . ALA A 1 84 ? -21.109 4.912 14.951 1.00 94.94 84 ALA A O 1
ATOM 692 N N . GLU A 1 85 ? -19.346 3.542 14.766 1.00 93.50 85 GLU A N 1
ATOM 693 C CA . GLU A 1 85 ? -18.341 4.582 14.529 1.00 93.50 85 GLU A CA 1
ATOM 694 C C . GLU A 1 85 ? -17.395 4.216 13.383 1.00 93.50 85 GLU A C 1
ATOM 696 O O . GLU A 1 85 ? -17.220 3.043 13.049 1.00 93.50 85 GLU A O 1
ATOM 701 N N . THR A 1 86 ? -16.772 5.233 12.778 1.00 90.38 86 THR A N 1
ATOM 702 C CA . THR A 1 86 ? -15.656 5.001 11.849 1.00 90.38 86 THR A CA 1
ATOM 703 C C . THR A 1 86 ? -14.391 4.689 12.630 1.00 90.38 86 THR A C 1
ATOM 705 O O . THR A 1 86 ? -14.269 5.076 13.795 1.00 90.38 86 THR A O 1
ATOM 708 N N . VAL A 1 87 ? -13.425 4.015 11.997 1.00 89.88 87 VAL A N 1
ATOM 709 C CA . VAL A 1 87 ? -12.130 3.753 12.643 1.00 89.88 87 VAL A CA 1
ATOM 710 C C . VAL A 1 87 ? -11.482 5.077 13.064 1.00 89.88 87 VAL A C 1
ATOM 712 O O . VAL A 1 87 ? -10.995 5.190 14.184 1.00 89.88 87 VAL A O 1
ATOM 715 N N . GLU A 1 88 ? -11.549 6.104 12.211 1.00 85.81 88 GLU A N 1
ATOM 716 C CA . GLU A 1 88 ? -10.986 7.424 12.510 1.00 85.81 88 GLU A CA 1
ATOM 717 C C . GLU A 1 88 ? -11.665 8.096 13.717 1.00 85.81 88 GLU A C 1
ATOM 719 O O . GLU A 1 88 ? -10.980 8.565 14.623 1.00 85.81 88 GLU A O 1
ATOM 724 N N . SER A 1 89 ? -13.002 8.096 13.770 1.00 87.75 89 SER A N 1
ATOM 725 C CA . SER A 1 89 ? -13.775 8.647 14.896 1.00 87.75 89 SER A CA 1
ATOM 726 C C . SER A 1 89 ? -13.454 7.921 16.206 1.00 87.75 89 SER A C 1
ATOM 728 O O . SER A 1 89 ? -13.190 8.549 17.233 1.00 87.75 89 SER A O 1
ATOM 730 N N . TYR A 1 90 ? -13.379 6.587 16.152 1.00 90.12 90 TYR A N 1
ATOM 731 C CA . TYR A 1 90 ? -13.034 5.769 17.307 1.00 90.12 90 TYR A CA 1
ATOM 732 C C . TYR A 1 90 ? -11.627 6.081 17.825 1.00 90.12 90 TYR A C 1
ATOM 734 O O . TYR A 1 90 ? -11.460 6.318 19.018 1.00 90.12 90 TYR A O 1
ATOM 742 N N . VAL A 1 91 ? -10.622 6.158 16.949 1.00 88.06 91 VAL A N 1
ATOM 743 C CA . VAL A 1 91 ? -9.247 6.472 17.367 1.00 88.06 91 VAL A CA 1
ATOM 744 C C . VAL A 1 91 ? -9.135 7.896 17.916 1.00 88.06 91 VAL A C 1
ATOM 746 O O . VAL A 1 91 ? -8.492 8.088 18.945 1.00 88.06 91 VAL A O 1
ATOM 749 N N . LYS A 1 92 ? -9.822 8.879 17.315 1.00 85.56 92 LYS A N 1
ATOM 750 C CA . LYS A 1 92 ? -9.895 10.250 17.857 1.00 85.56 92 LYS A CA 1
ATOM 751 C C . LYS A 1 92 ? -10.453 10.272 19.284 1.00 85.56 92 LYS A C 1
ATOM 753 O O . LYS A 1 92 ? -9.982 11.050 20.104 1.00 85.56 92 LYS A O 1
ATOM 758 N N . SER A 1 93 ? -11.414 9.400 19.598 1.00 87.12 93 SER A N 1
ATOM 759 C CA . SER A 1 93 ? -12.004 9.314 20.942 1.00 87.12 93 SER A CA 1
ATOM 760 C C . SER A 1 93 ? -11.075 8.723 22.013 1.00 87.12 93 SER A C 1
ATOM 762 O O . SER A 1 93 ? -11.353 8.879 23.200 1.00 87.12 93 SER A O 1
ATOM 764 N N . LEU A 1 94 ? -9.979 8.060 21.619 1.00 86.25 94 LEU A N 1
ATOM 765 C CA . LEU A 1 94 ? -9.019 7.446 22.544 1.00 86.25 94 LEU A CA 1
ATOM 766 C C . LEU A 1 94 ? -7.988 8.437 23.106 1.00 86.25 94 LEU A C 1
ATOM 768 O O . LEU A 1 94 ? -7.190 8.036 23.948 1.00 86.25 94 LEU A O 1
ATOM 772 N N . ASP A 1 95 ? -7.992 9.693 22.643 1.00 78.50 95 ASP A N 1
ATOM 773 C CA . ASP A 1 95 ? -7.041 10.749 23.036 1.00 78.50 95 ASP A CA 1
ATOM 774 C C . ASP A 1 95 ? -5.561 10.329 22.885 1.00 78.50 95 ASP A C 1
ATOM 776 O O . ASP A 1 95 ? -4.675 10.739 23.632 1.00 78.50 95 ASP A O 1
ATOM 780 N N . GLN A 1 96 ? -5.288 9.460 21.904 1.00 79.00 96 GLN A N 1
ATOM 781 C CA . GLN A 1 96 ? -3.949 8.992 21.547 1.00 79.00 96 GLN A CA 1
ATOM 782 C C . GLN A 1 96 ? -3.616 9.449 20.121 1.00 79.00 96 GLN A C 1
ATOM 784 O O . GLN A 1 96 ? -3.956 8.747 19.163 1.00 79.00 96 GLN A O 1
ATOM 789 N N . PRO A 1 97 ? -2.980 10.625 19.954 1.00 73.69 97 PRO A N 1
ATOM 790 C CA . PRO A 1 97 ? -2.730 11.203 18.635 1.00 73.69 97 PRO A CA 1
ATOM 791 C C . PRO A 1 97 ? -1.829 10.319 17.761 1.00 73.69 97 PRO A C 1
ATOM 793 O O . PRO A 1 97 ? -2.056 10.247 16.558 1.00 73.69 97 PRO A O 1
ATOM 796 N N . ASP A 1 98 ? -0.896 9.577 18.363 1.00 73.62 98 ASP A N 1
ATOM 797 C CA . ASP A 1 98 ? 0.035 8.659 17.689 1.00 73.62 98 ASP A CA 1
ATOM 798 C C . ASP A 1 98 ? -0.687 7.569 16.877 1.00 73.62 98 ASP A C 1
ATOM 800 O O . ASP A 1 98 ? -0.176 7.081 15.873 1.00 73.62 98 ASP A O 1
ATOM 804 N N . LEU A 1 99 ? -1.895 7.173 17.297 1.00 80.50 99 LEU A N 1
ATOM 805 C CA . LEU A 1 99 ? -2.669 6.142 16.607 1.00 80.50 99 LEU A CA 1
ATOM 806 C C . LEU A 1 99 ? -3.328 6.650 15.320 1.00 80.50 99 LEU A C 1
ATOM 808 O O . LEU A 1 99 ? -3.681 5.836 14.468 1.00 80.50 99 LEU A O 1
ATOM 812 N N . LEU A 1 100 ? -3.520 7.965 15.173 1.00 78.31 100 LEU A N 1
ATOM 813 C CA . LEU A 1 100 ? -4.118 8.545 13.966 1.00 78.31 100 LEU A CA 1
ATOM 814 C C . LEU A 1 100 ? -3.176 8.444 12.769 1.00 78.31 100 LEU A C 1
ATOM 816 O O . LEU A 1 100 ? -3.646 8.262 11.650 1.00 78.31 100 LEU A O 1
ATOM 820 N N . ASP A 1 101 ? -1.869 8.487 13.018 1.00 71.50 101 ASP A N 1
ATOM 821 C CA . ASP A 1 101 ? -0.838 8.364 11.987 1.00 71.50 101 ASP A CA 1
ATOM 822 C C . ASP A 1 101 ? -0.726 6.923 11.442 1.00 71.50 101 ASP A C 1
ATOM 824 O O . ASP A 1 101 ? -0.151 6.711 10.377 1.00 71.50 101 ASP A O 1
ATOM 828 N N . LEU A 1 102 ? -1.320 5.936 12.133 1.00 77.31 102 LEU A N 1
ATOM 829 C CA . LEU A 1 102 ? -1.422 4.538 11.688 1.00 77.31 102 LEU A CA 1
ATOM 830 C C . LEU A 1 102 ? -2.642 4.276 10.789 1.00 77.31 102 LEU A C 1
ATOM 832 O O . LEU A 1 102 ? -2.829 3.153 10.315 1.00 77.31 102 LEU A O 1
ATOM 836 N N . LEU A 1 103 ? -3.530 5.261 10.619 1.00 76.88 103 LEU A N 1
ATOM 837 C CA . LEU A 1 103 ? -4.771 5.080 9.876 1.00 76.88 103 LEU A CA 1
ATOM 838 C C . LEU A 1 103 ? -4.591 5.384 8.394 1.00 76.88 103 LEU A C 1
ATOM 840 O O . LEU A 1 103 ? -4.218 6.486 8.003 1.00 76.88 103 LEU A O 1
ATOM 844 N N . VAL A 1 104 ? -4.987 4.421 7.564 1.00 72.94 104 VAL A N 1
ATOM 845 C CA . VAL A 1 104 ? -5.115 4.620 6.121 1.00 72.94 104 VAL A CA 1
ATOM 846 C C . VAL A 1 104 ? -6.317 5.517 5.846 1.00 72.94 104 VAL A C 1
ATOM 848 O O . VAL A 1 104 ? -7.451 5.171 6.194 1.00 72.94 104 VAL A O 1
ATOM 851 N N . ARG A 1 105 ? -6.082 6.657 5.195 1.00 63.78 105 ARG A N 1
ATOM 852 C CA . ARG A 1 105 ? -7.147 7.554 4.740 1.00 63.78 105 ARG A CA 1
ATOM 853 C C . ARG A 1 105 ? -7.572 7.204 3.312 1.00 63.78 105 ARG A C 1
ATOM 855 O O . ARG A 1 105 ? -6.709 6.955 2.469 1.00 63.78 105 ARG A O 1
ATOM 862 N N . PRO A 1 106 ? -8.882 7.156 3.015 1.00 53.31 106 PRO A N 1
ATOM 863 C CA . PRO A 1 106 ? -9.349 6.990 1.646 1.00 53.31 106 PRO A CA 1
ATOM 864 C C . PRO A 1 106 ? -8.984 8.227 0.814 1.00 53.31 106 PRO A C 1
ATOM 866 O O . PRO A 1 106 ? -9.084 9.354 1.290 1.00 53.31 106 PRO A O 1
ATOM 869 N N . ALA A 1 107 ? -8.623 8.018 -0.454 1.00 47.78 107 ALA A N 1
ATOM 870 C CA . ALA A 1 107 ? -8.194 9.070 -1.387 1.00 47.78 107 ALA A CA 1
ATOM 871 C C . ALA A 1 107 ? -9.241 10.180 -1.652 1.00 47.78 107 ALA A C 1
ATOM 873 O O . ALA A 1 107 ? -8.953 11.149 -2.340 1.00 47.78 107 ALA A O 1
ATOM 874 N N . SER A 1 108 ? -10.472 10.041 -1.150 1.00 42.81 108 SER A N 1
ATOM 875 C CA . SER A 1 108 ? -11.560 11.006 -1.343 1.00 42.81 108 SER A CA 1
ATOM 876 C C . SER A 1 108 ? -11.577 12.158 -0.334 1.00 42.81 108 SER A C 1
ATOM 878 O O . SER A 1 108 ? -12.350 13.093 -0.521 1.00 42.81 108 SER A O 1
ATOM 880 N N . GLU A 1 109 ? -10.774 12.098 0.731 1.00 41.81 109 GLU A N 1
ATOM 881 C CA . GLU A 1 109 ? -10.666 13.154 1.749 1.00 41.81 109 GLU A CA 1
ATOM 882 C C . GLU A 1 109 ? -9.397 14.001 1.551 1.00 41.81 109 GLU A C 1
ATOM 884 O O . GLU A 1 109 ? -8.671 14.296 2.501 1.00 41.81 109 GLU A O 1
ATOM 889 N N . ASP A 1 110 ? -9.136 14.418 0.309 1.00 38.06 110 ASP A N 1
ATOM 890 C CA . ASP A 1 110 ? -8.263 15.563 0.029 1.00 38.06 110 ASP A CA 1
ATOM 891 C C . ASP A 1 110 ? -8.989 16.837 0.498 1.00 38.06 110 ASP A C 1
ATOM 893 O O . ASP A 1 110 ? -9.615 17.559 -0.280 1.00 38.06 110 ASP A O 1
ATOM 897 N N . VAL A 1 111 ? -8.984 17.063 1.813 1.00 37.25 111 VAL A N 1
ATOM 898 C CA . VAL A 1 111 ? -9.333 18.350 2.420 1.00 37.25 111 VAL A CA 1
ATOM 899 C C . VAL A 1 111 ? -8.299 19.369 1.938 1.00 37.25 111 VAL A C 1
ATOM 901 O O . VAL A 1 111 ? -7.110 19.060 1.957 1.00 37.25 111 VAL A O 1
ATOM 904 N N . ASP A 1 112 ? -8.781 20.527 1.472 1.00 37.62 112 ASP A N 1
ATOM 905 C CA . ASP A 1 112 ? -8.040 21.651 0.881 1.00 37.62 112 ASP A CA 1
ATOM 906 C C . ASP A 1 112 ? -6.540 21.672 1.217 1.00 37.62 112 ASP A C 1
ATOM 908 O O . ASP A 1 112 ? -6.126 21.952 2.342 1.00 37.62 112 ASP A O 1
ATOM 912 N N . MET A 1 113 ? -5.736 21.343 0.203 1.00 40.41 113 MET A N 1
ATOM 913 C CA . MET A 1 113 ? -4.281 21.327 0.267 1.00 40.41 113 MET A CA 1
ATOM 914 C C . MET A 1 113 ? -3.756 22.756 0.431 1.00 40.41 113 MET A C 1
ATOM 916 O O . MET A 1 113 ? -3.721 23.513 -0.538 1.00 40.41 113 MET A O 1
ATOM 920 N N . GLU A 1 114 ? -3.299 23.109 1.630 1.00 35.34 114 GLU A N 1
ATOM 921 C CA . GLU A 1 114 ? -2.214 24.081 1.742 1.00 35.34 114 GLU A CA 1
ATOM 922 C C . GLU A 1 114 ? -0.922 23.364 1.342 1.00 35.34 114 GLU A C 1
ATOM 924 O O . GLU A 1 114 ? -0.463 22.412 1.974 1.00 35.34 114 GLU A O 1
ATOM 929 N N . GLU A 1 115 ? -0.433 23.784 0.182 1.00 36.84 115 GLU A N 1
ATOM 930 C CA . GLU A 1 115 ? 0.731 23.295 -0.533 1.00 36.84 115 GLU A CA 1
ATOM 931 C C . GLU A 1 115 ? 1.962 23.241 0.388 1.00 36.84 115 GLU A C 1
ATOM 933 O O . GLU A 1 115 ? 2.461 24.262 0.855 1.00 36.84 115 GLU A O 1
ATOM 938 N N . VAL A 1 116 ? 2.521 22.044 0.585 1.00 43.88 116 VAL A N 1
ATOM 939 C CA . VAL A 1 116 ? 3.985 21.936 0.627 1.00 43.88 116 VAL A CA 1
ATOM 940 C C . VAL A 1 116 ? 4.437 22.346 -0.769 1.00 43.88 116 VAL A C 1
ATOM 942 O O . VAL A 1 116 ? 4.097 21.652 -1.724 1.00 43.88 116 VAL A O 1
ATOM 945 N N . GLU A 1 117 ? 5.069 23.517 -0.857 1.00 37.38 117 GLU A N 1
ATOM 946 C CA . GLU A 1 117 ? 5.441 24.260 -2.067 1.00 37.38 117 GLU A CA 1
ATOM 947 C C . GLU A 1 117 ? 5.780 23.367 -3.276 1.00 37.38 117 GLU A C 1
ATOM 949 O O . GLU A 1 117 ? 6.923 22.983 -3.500 1.00 37.38 117 GLU A O 1
ATOM 954 N N . ASP A 1 118 ? 4.772 23.084 -4.101 1.00 37.88 118 ASP A N 1
ATOM 955 C CA . ASP A 1 118 ? 4.939 22.752 -5.512 1.00 37.88 118 ASP A CA 1
ATOM 956 C C . ASP A 1 118 ? 4.714 24.097 -6.227 1.00 37.88 118 ASP A C 1
ATOM 958 O O . ASP A 1 118 ? 3.577 24.527 -6.417 1.00 37.88 118 ASP A O 1
ATOM 962 N N . LEU A 1 119 ? 5.785 24.825 -6.567 1.00 39.16 119 LEU A N 1
ATOM 963 C CA . LEU A 1 119 ? 5.757 26.185 -7.149 1.00 39.16 119 LEU A CA 1
ATOM 964 C C . LEU A 1 119 ? 5.136 26.272 -8.566 1.00 39.16 119 LEU A C 1
ATOM 966 O O . LEU A 1 119 ? 5.486 27.139 -9.369 1.00 39.16 119 LEU A O 1
ATOM 970 N N . ARG A 1 120 ? 4.200 25.391 -8.928 1.00 42.72 120 ARG A N 1
ATOM 971 C CA . ARG A 1 120 ? 3.540 25.386 -10.239 1.00 42.72 120 ARG A CA 1
ATOM 972 C C . ARG A 1 120 ? 2.019 25.268 -10.090 1.00 42.72 120 ARG A C 1
ATOM 974 O O . ARG A 1 120 ? 1.492 24.165 -9.953 1.00 42.72 120 ARG A O 1
ATOM 981 N N . PRO A 1 121 ? 1.273 26.379 -10.231 1.00 42.88 121 PRO A N 1
ATOM 982 C CA . PRO A 1 121 ? -0.178 26.336 -10.244 1.00 42.88 121 PRO A CA 1
ATOM 983 C C . PRO A 1 121 ? -0.646 25.916 -11.638 1.00 42.88 121 PRO A C 1
ATOM 985 O O . PRO A 1 121 ? -0.528 26.704 -12.573 1.00 42.88 121 PRO A O 1
ATOM 988 N N . SER A 1 122 ? -1.184 24.704 -11.829 1.00 42.28 122 SER A N 1
ATOM 989 C CA . SER A 1 122 ? -2.254 24.446 -12.823 1.00 42.28 122 SER A CA 1
ATOM 990 C C . SER A 1 122 ? -2.681 22.974 -12.932 1.00 42.28 122 SER A C 1
ATOM 992 O O . SER A 1 122 ? -1.906 22.115 -13.324 1.00 42.28 122 SER A O 1
ATOM 994 N N . LYS A 1 123 ? -3.982 22.727 -12.699 1.00 45.47 123 LYS A N 1
ATOM 995 C CA . LYS A 1 123 ? -4.807 21.611 -13.219 1.00 45.47 123 LYS A CA 1
ATOM 996 C C . LYS A 1 123 ? -4.165 20.213 -13.185 1.00 45.47 123 LYS A C 1
ATOM 998 O O . LYS A 1 123 ? -3.482 19.858 -14.135 1.00 45.47 123 LYS A O 1
ATOM 1003 N N . ARG A 1 124 ? -4.520 19.399 -12.173 1.00 52.09 124 ARG A N 1
ATOM 1004 C CA . ARG A 1 124 ? -4.437 17.913 -12.111 1.00 52.09 124 ARG A CA 1
ATOM 1005 C C . ARG A 1 124 ? -3.977 17.254 -13.427 1.00 52.09 124 ARG A C 1
ATOM 1007 O O . ARG A 1 124 ? -4.794 16.774 -14.214 1.00 52.09 124 ARG A O 1
ATOM 1014 N N . LYS A 1 125 ? -2.669 17.269 -13.696 1.00 66.56 125 LYS A N 1
ATOM 1015 C CA . LYS A 1 125 ? -2.084 16.626 -14.875 1.00 66.56 125 LYS A CA 1
ATOM 1016 C C . LYS A 1 125 ? -1.933 15.156 -14.518 1.00 66.56 125 LYS A C 1
ATOM 1018 O O . LYS A 1 125 ? -1.248 14.828 -13.557 1.00 66.56 125 LYS A O 1
ATOM 1023 N N . VAL A 1 126 ? -2.610 14.276 -15.250 1.00 72.75 126 VAL A N 1
ATOM 1024 C CA . VAL A 1 126 ? -2.422 12.828 -15.107 1.00 72.75 126 VAL A CA 1
ATOM 1025 C C . VAL A 1 126 ? -0.956 12.526 -15.431 1.00 72.75 126 VAL A C 1
ATOM 1027 O O . VAL A 1 126 ? -0.520 12.753 -16.559 1.00 72.75 126 VAL A O 1
ATOM 1030 N N . ILE A 1 127 ? -0.190 12.096 -14.425 1.00 83.38 127 ILE A N 1
ATOM 1031 C CA . ILE A 1 127 ? 1.255 11.834 -14.535 1.00 83.38 127 ILE A CA 1
ATOM 1032 C C . ILE A 1 127 ? 1.480 10.444 -15.127 1.00 83.38 127 ILE A C 1
ATOM 1034 O O . ILE A 1 127 ? 2.371 10.241 -15.945 1.00 83.38 127 ILE A O 1
ATOM 1038 N N . TYR A 1 128 ? 0.647 9.487 -14.729 1.00 88.19 128 TYR A N 1
ATOM 1039 C CA . TYR A 1 128 ? 0.785 8.090 -15.103 1.00 88.19 128 TYR A CA 1
ATOM 1040 C C . TYR A 1 128 ? -0.442 7.589 -15.856 1.00 88.19 128 TYR A C 1
ATOM 1042 O O . TYR A 1 128 ? -1.573 7.941 -15.533 1.00 88.19 128 TYR A O 1
ATOM 1050 N N . SER A 1 129 ? -0.232 6.688 -16.812 1.00 90.38 129 SER A N 1
ATOM 1051 C CA . SER A 1 129 ? -1.342 6.033 -17.508 1.00 90.38 129 SER A CA 1
ATOM 1052 C C . SER A 1 129 ? -2.112 5.094 -16.574 1.00 90.38 129 SER A C 1
ATOM 1054 O O . SER A 1 129 ? -1.539 4.459 -15.680 1.00 90.38 129 SER A O 1
ATOM 1056 N N . GLU A 1 130 ? -3.423 4.980 -16.778 1.00 92.56 130 GLU A N 1
ATOM 1057 C CA . GLU A 1 130 ? -4.243 4.022 -16.039 1.00 92.56 130 GLU A CA 1
ATOM 1058 C C . GLU A 1 130 ? -3.826 2.586 -16.384 1.00 92.56 130 GLU A C 1
ATOM 1060 O O . GLU A 1 130 ? -3.487 2.275 -17.531 1.00 92.56 130 GLU A O 1
ATOM 1065 N N . HIS A 1 131 ? -3.798 1.714 -15.374 1.00 94.88 131 HIS A N 1
ATOM 1066 C CA . HIS A 1 131 ? -3.441 0.316 -15.594 1.00 94.88 131 HIS A CA 1
ATOM 1067 C C . HIS A 1 131 ? -4.572 -0.393 -16.328 1.00 94.88 131 HIS A C 1
ATOM 1069 O O . HIS A 1 131 ? -5.748 -0.216 -16.011 1.00 94.88 131 HIS A O 1
ATOM 1075 N N . LYS A 1 132 ? -4.212 -1.223 -17.306 1.00 94.94 132 LYS A N 1
ATOM 1076 C CA . LYS A 1 132 ? -5.196 -1.993 -18.065 1.00 94.94 132 LYS A CA 1
ATOM 1077 C C . LYS A 1 132 ? -5.941 -2.976 -17.155 1.00 94.94 132 LYS A C 1
ATOM 1079 O O . LYS A 1 132 ? -5.345 -3.524 -16.224 1.00 94.94 132 LYS A O 1
ATOM 1084 N N . PRO A 1 133 ? -7.233 -3.247 -17.413 1.00 94.25 133 PRO A N 1
ATOM 1085 C CA . PRO A 1 133 ? -7.974 -4.222 -16.628 1.00 94.25 133 PRO A CA 1
ATOM 1086 C C . PRO A 1 133 ? -7.361 -5.616 -16.795 1.00 94.25 133 PRO A C 1
ATOM 1088 O O . PRO A 1 133 ? -6.882 -5.981 -17.871 1.00 94.25 133 PRO A O 1
ATOM 1091 N N . MET A 1 134 ? -7.439 -6.437 -15.745 1.00 91.94 134 MET A N 1
ATOM 1092 C CA . MET A 1 134 ? -6.841 -7.779 -15.746 1.00 91.94 134 MET A CA 1
ATOM 1093 C C . MET A 1 134 ? -7.316 -8.668 -16.903 1.00 91.94 134 MET A C 1
ATOM 1095 O O . MET A 1 134 ? -6.558 -9.521 -17.360 1.00 91.94 134 MET A O 1
ATOM 1099 N N . SER A 1 135 ? -8.537 -8.475 -17.408 1.00 92.75 135 SER A N 1
ATOM 1100 C CA . SER A 1 135 ? -9.052 -9.191 -18.582 1.00 92.75 135 SER A CA 1
ATOM 1101 C C . SER A 1 135 ? -8.284 -8.851 -19.866 1.00 92.75 135 SER A C 1
ATOM 1103 O O . SER A 1 135 ? -7.935 -9.757 -20.625 1.00 92.75 135 SER A O 1
ATOM 1105 N N . GLU A 1 136 ? -7.978 -7.569 -20.090 1.00 95.56 136 GLU A N 1
ATOM 1106 C CA . GLU A 1 136 ? -7.178 -7.092 -21.225 1.00 95.56 136 GLU A CA 1
ATOM 1107 C C . GLU A 1 136 ? -5.730 -7.557 -21.091 1.00 95.56 136 GLU A C 1
ATOM 1109 O O . GLU A 1 136 ? -5.194 -8.119 -22.044 1.00 95.56 136 GLU A O 1
ATOM 1114 N N . ILE A 1 137 ? -5.140 -7.431 -19.894 1.00 95.25 137 ILE A N 1
ATOM 1115 C CA . ILE A 1 137 ? -3.789 -7.937 -19.609 1.00 95.25 137 ILE A CA 1
ATOM 1116 C C . ILE A 1 137 ? -3.713 -9.432 -19.918 1.00 95.25 137 ILE A C 1
ATOM 1118 O O . ILE A 1 137 ? -2.848 -9.869 -20.672 1.00 95.25 137 ILE A O 1
ATOM 1122 N N . THR A 1 138 ? -4.661 -10.218 -19.404 1.00 94.50 138 THR A N 1
ATOM 1123 C CA . THR A 1 138 ? -4.700 -11.667 -19.629 1.00 94.50 138 THR A CA 1
ATOM 1124 C C . THR A 1 138 ? -4.809 -11.986 -21.118 1.00 94.50 138 THR A C 1
ATOM 1126 O O . THR A 1 138 ? -4.037 -12.797 -21.623 1.00 94.50 138 THR A O 1
ATOM 1129 N N . SER A 1 139 ? -5.716 -11.339 -21.855 1.00 95.38 139 SER A N 1
ATOM 1130 C CA . SER A 1 139 ? -5.838 -11.541 -23.305 1.00 95.38 139 SER A CA 1
ATOM 1131 C C . SER A 1 139 ? -4.566 -11.132 -24.058 1.00 95.38 139 SER A C 1
ATOM 1133 O O . SER A 1 139 ? -4.157 -11.830 -24.985 1.00 95.38 139 SER A O 1
ATOM 1135 N N . GLY A 1 140 ? -3.931 -10.022 -23.677 1.00 94.88 140 GLY A N 1
ATOM 1136 C CA . GLY A 1 140 ? -2.691 -9.547 -24.288 1.00 94.88 140 GLY A CA 1
ATOM 1137 C C . GLY A 1 140 ? -1.512 -10.487 -24.042 1.00 94.88 140 GLY A C 1
ATOM 1138 O O . GLY A 1 140 ? -0.758 -10.746 -24.975 1.00 94.88 140 GLY A O 1
ATOM 1139 N N . LEU A 1 141 ? -1.413 -11.088 -22.850 1.00 93.62 141 LEU A N 1
ATOM 1140 C CA . LEU A 1 141 ? -0.429 -12.133 -22.543 1.00 93.62 141 LEU A CA 1
ATOM 1141 C C . LEU A 1 141 ? -0.632 -13.377 -23.424 1.00 93.62 141 LEU A C 1
ATOM 1143 O O . LEU A 1 141 ? 0.319 -13.865 -24.025 1.00 93.62 141 LEU A O 1
ATOM 1147 N N . HIS A 1 142 ? -1.874 -13.859 -23.577 1.00 93.25 142 HIS A N 1
ATOM 1148 C CA . HIS A 1 142 ? -2.171 -15.019 -24.436 1.00 93.25 142 HIS A CA 1
ATOM 1149 C C . HIS A 1 142 ? -1.875 -14.755 -25.918 1.00 93.25 142 HIS A C 1
ATOM 1151 O O . HIS A 1 142 ? -1.520 -15.674 -26.652 1.00 93.25 142 HIS A O 1
ATOM 1157 N N . ARG A 1 143 ? -2.043 -13.507 -26.368 1.00 93.25 143 ARG A N 1
ATOM 1158 C CA . ARG A 1 143 ? -1.751 -13.079 -27.744 1.00 93.25 143 ARG A CA 1
ATOM 1159 C C . ARG A 1 143 ? -0.277 -12.726 -27.969 1.00 93.25 143 ARG A C 1
ATOM 1161 O O . ARG A 1 143 ? 0.078 -12.426 -29.103 1.00 93.25 143 ARG A O 1
ATOM 1168 N N . GLY A 1 144 ? 0.553 -12.729 -26.923 1.00 90.31 144 GLY A N 1
ATOM 1169 C CA . GLY A 1 144 ? 1.957 -12.314 -26.995 1.00 90.31 144 GLY A CA 1
ATOM 1170 C C . GLY A 1 144 ? 2.159 -10.815 -27.241 1.00 90.31 144 GLY A C 1
ATOM 1171 O O . GLY A 1 144 ? 3.212 -10.421 -27.722 1.00 90.31 144 GLY A O 1
ATOM 1172 N N . ILE A 1 145 ? 1.148 -9.988 -26.954 1.00 93.25 145 ILE A N 1
ATOM 1173 C CA . ILE A 1 145 ? 1.229 -8.517 -27.028 1.00 93.25 145 ILE A CA 1
ATOM 1174 C C . ILE A 1 145 ? 1.904 -7.966 -25.766 1.00 93.25 145 ILE A C 1
ATOM 1176 O O . ILE A 1 145 ? 2.659 -7.000 -25.825 1.00 93.25 145 ILE A O 1
ATOM 1180 N N . TYR A 1 146 ? 1.608 -8.583 -24.620 1.00 95.56 146 TYR A N 1
ATOM 1181 C CA . TYR A 1 146 ? 2.217 -8.245 -23.342 1.00 95.56 146 TYR A CA 1
ATOM 1182 C C . TYR A 1 146 ? 3.149 -9.354 -22.883 1.00 95.56 146 TYR A C 1
ATOM 1184 O O . TYR A 1 146 ? 2.949 -10.531 -23.187 1.00 95.56 146 TYR A O 1
ATOM 1192 N N . HIS A 1 147 ? 4.124 -8.958 -22.079 1.00 95.00 147 HIS A N 1
ATOM 1193 C CA . HIS A 1 147 ? 5.168 -9.810 -21.552 1.00 95.00 147 HIS A CA 1
ATOM 1194 C C . HIS A 1 147 ? 5.170 -9.693 -20.035 1.00 95.00 147 HIS A C 1
ATOM 1196 O O . HIS A 1 147 ? 5.450 -8.634 -19.474 1.00 95.00 147 HIS A O 1
ATOM 1202 N N . GLN A 1 148 ? 4.814 -10.786 -19.366 1.00 94.94 148 GLN A N 1
ATOM 1203 C CA . GLN A 1 148 ? 4.851 -10.844 -17.912 1.00 94.94 148 GLN A CA 1
ATOM 1204 C C . GLN A 1 148 ? 6.286 -11.071 -17.431 1.00 94.94 148 GLN A C 1
ATOM 1206 O O . GLN A 1 148 ? 7.024 -11.864 -18.027 1.00 94.94 148 GLN A O 1
ATOM 1211 N N . GLY A 1 149 ? 6.652 -10.423 -16.326 1.00 94.25 149 GLY A N 1
ATOM 1212 C CA . GLY A 1 149 ? 7.937 -10.628 -15.670 1.00 94.25 149 GLY A CA 1
ATOM 1213 C C . GLY A 1 149 ? 8.013 -9.990 -14.288 1.00 94.25 149 GLY A C 1
ATOM 1214 O O . GLY A 1 149 ? 7.161 -9.188 -13.911 1.00 94.25 149 GLY A O 1
ATOM 1215 N N . LYS A 1 150 ? 9.036 -10.366 -13.517 1.00 94.44 150 LYS A N 1
ATOM 1216 C CA . LYS A 1 150 ? 9.357 -9.693 -12.252 1.00 94.44 150 LYS A CA 1
ATOM 1217 C C . LYS A 1 150 ? 10.188 -8.447 -12.552 1.00 94.44 150 LYS A C 1
ATOM 1219 O O . LYS A 1 150 ? 11.237 -8.577 -13.184 1.00 94.44 150 LYS A O 1
ATOM 1224 N N . LEU A 1 151 ? 9.742 -7.284 -12.084 1.00 94.38 151 LEU A N 1
ATOM 1225 C CA . LEU A 1 151 ? 10.478 -6.032 -12.221 1.00 94.38 151 LEU A CA 1
ATOM 1226 C C . LEU A 1 151 ? 11.687 -6.024 -11.280 1.00 94.38 151 LEU A C 1
ATOM 1228 O O . LEU A 1 151 ? 11.569 -6.351 -10.097 1.00 94.38 151 LEU A O 1
ATOM 1232 N N . ARG A 1 152 ? 12.845 -5.634 -11.804 1.00 94.19 152 ARG A N 1
ATOM 1233 C CA . ARG A 1 152 ? 14.064 -5.367 -11.040 1.00 94.19 152 ARG A CA 1
ATOM 1234 C C . ARG A 1 152 ? 14.495 -3.935 -11.311 1.00 94.19 152 ARG A C 1
ATOM 1236 O O . ARG A 1 152 ? 14.895 -3.629 -12.428 1.00 94.19 152 ARG A O 1
ATOM 1243 N N . VAL A 1 153 ? 14.393 -3.075 -10.307 1.00 92.44 153 VAL A N 1
ATOM 1244 C CA . VAL A 1 153 ? 14.794 -1.667 -10.414 1.00 92.44 153 VAL A CA 1
ATOM 1245 C C . VAL A 1 153 ? 16.294 -1.555 -10.157 1.00 92.44 153 VAL A C 1
ATOM 1247 O O . VAL A 1 153 ? 16.814 -2.199 -9.241 1.00 92.44 153 VAL A O 1
ATOM 1250 N N . ASN A 1 154 ? 16.984 -0.746 -10.958 1.00 88.44 154 ASN A N 1
ATOM 1251 C CA . ASN A 1 154 ? 18.408 -0.485 -10.803 1.00 88.44 154 ASN A CA 1
ATOM 1252 C C . ASN A 1 154 ? 18.658 0.230 -9.463 1.00 88.44 154 ASN A C 1
ATOM 1254 O O . ASN A 1 154 ? 18.033 1.239 -9.134 1.00 88.44 154 ASN A O 1
ATOM 1258 N N . ARG A 1 155 ? 19.594 -0.293 -8.666 1.00 85.12 155 ARG A N 1
ATOM 1259 C CA . ARG A 1 155 ? 19.949 0.273 -7.353 1.00 85.12 155 ARG A CA 1
ATOM 1260 C C . ARG A 1 155 ? 20.464 1.713 -7.418 1.00 85.12 155 ARG A C 1
ATOM 1262 O O . ARG A 1 155 ? 20.333 2.446 -6.437 1.00 85.12 155 ARG A O 1
ATOM 1269 N N . TYR A 1 156 ? 21.095 2.089 -8.524 1.00 82.81 156 TYR A N 1
ATOM 1270 C CA . TYR A 1 156 ? 21.741 3.389 -8.699 1.00 82.81 156 TYR A CA 1
ATOM 1271 C C . TYR A 1 156 ? 20.880 4.376 -9.483 1.00 82.81 156 TYR A C 1
ATOM 1273 O O . TYR A 1 156 ? 21.057 5.579 -9.318 1.00 82.81 156 TYR A O 1
ATOM 1281 N N . ASN A 1 157 ? 19.943 3.870 -10.288 1.00 84.25 157 ASN A N 1
ATOM 1282 C CA . ASN A 1 157 ? 19.002 4.677 -11.049 1.00 84.25 157 ASN A CA 1
ATOM 1283 C C . ASN A 1 157 ? 17.566 4.163 -10.829 1.00 84.25 157 ASN A C 1
ATOM 1285 O O . ASN A 1 157 ? 17.158 3.206 -11.486 1.00 84.25 157 ASN A O 1
ATOM 1289 N N . PRO A 1 158 ? 16.771 4.791 -9.944 1.00 83.44 158 PRO A N 1
ATOM 1290 C CA . PRO A 1 158 ? 15.405 4.348 -9.667 1.00 83.44 158 PRO A CA 1
ATOM 1291 C C . PRO A 1 158 ? 14.445 4.523 -10.853 1.00 83.44 158 PRO A C 1
ATOM 1293 O O . PRO A 1 158 ? 13.316 4.044 -10.776 1.00 83.44 158 PRO A O 1
ATOM 1296 N N . PHE A 1 159 ? 14.871 5.193 -11.931 1.00 85.88 159 PHE A N 1
ATOM 1297 C CA . PHE A 1 159 ? 14.107 5.367 -13.169 1.00 85.88 159 PHE A CA 1
ATOM 1298 C C . PHE A 1 159 ? 14.520 4.395 -14.279 1.00 85.88 159 PHE A C 1
ATOM 1300 O O . PHE A 1 159 ? 14.018 4.487 -15.398 1.00 85.88 159 PHE A O 1
ATOM 1307 N N . GLU A 1 160 ? 15.413 3.454 -13.980 1.00 90.06 160 GLU A N 1
ATOM 1308 C CA . GLU A 1 160 ? 15.792 2.371 -14.875 1.00 90.06 160 GLU A CA 1
ATOM 1309 C C . GLU A 1 160 ? 15.443 1.033 -14.223 1.00 90.06 160 GLU A C 1
ATOM 1311 O O . GLU A 1 160 ? 15.805 0.750 -13.079 1.00 90.06 160 GLU A O 1
ATOM 1316 N N . ALA A 1 161 ? 14.735 0.183 -14.956 1.00 92.31 161 ALA A N 1
ATOM 1317 C CA . ALA A 1 161 ? 14.356 -1.133 -14.481 1.00 92.31 161 ALA A CA 1
ATOM 1318 C C . ALA A 1 161 ? 14.375 -2.173 -15.599 1.00 92.31 161 ALA A C 1
ATOM 1320 O O . ALA A 1 161 ? 14.306 -1.861 -16.786 1.00 92.31 161 ALA A O 1
ATOM 1321 N N . TYR A 1 162 ? 14.435 -3.436 -15.197 1.00 93.38 162 TYR A N 1
ATOM 1322 C CA . TYR A 1 162 ? 14.505 -4.584 -16.086 1.00 93.38 162 TYR A CA 1
ATOM 1323 C C . TYR A 1 162 ? 13.362 -5.544 -15.779 1.00 93.38 162 TYR A C 1
ATOM 1325 O O . TYR A 1 162 ? 13.129 -5.904 -14.623 1.00 93.38 162 TYR A O 1
ATOM 1333 N N . VAL A 1 163 ? 12.657 -5.985 -16.817 1.00 93.75 163 VAL A N 1
ATOM 1334 C CA . VAL A 1 163 ? 11.616 -7.011 -16.719 1.00 93.75 163 VAL A CA 1
ATOM 1335 C C . VAL A 1 163 ? 12.107 -8.254 -17.443 1.00 93.75 163 VAL A C 1
ATOM 1337 O O . VAL A 1 163 ? 12.162 -8.293 -18.671 1.00 93.75 163 VAL A O 1
ATOM 1340 N N . GLY A 1 164 ? 12.457 -9.290 -16.685 1.00 87.56 164 GLY A N 1
ATOM 1341 C CA . GLY A 1 164 ? 12.781 -10.589 -17.271 1.00 87.56 164 GLY A CA 1
ATOM 1342 C C . GLY A 1 164 ? 11.513 -11.273 -17.768 1.00 87.56 164 GLY A C 1
ATOM 1343 O O . GLY A 1 164 ? 10.633 -11.562 -16.954 1.00 87.56 164 GLY A O 1
ATOM 1344 N N . SER A 1 165 ? 11.418 -11.550 -19.073 1.00 80.81 165 SER A N 1
ATOM 1345 C CA . SER A 1 165 ? 10.289 -12.293 -19.639 1.00 80.81 165 SER A CA 1
ATOM 1346 C C . SER A 1 165 ? 10.726 -13.598 -20.292 1.00 80.81 165 SER A C 1
ATOM 1348 O O . SER A 1 165 ? 11.497 -13.611 -21.250 1.00 80.81 165 SER A O 1
ATOM 1350 N N . GLU A 1 166 ? 10.142 -14.707 -19.834 1.00 78.88 166 GLU A N 1
ATOM 1351 C CA . GLU A 1 166 ? 10.353 -16.039 -20.419 1.00 78.88 166 GLU A CA 1
ATOM 1352 C C . GLU A 1 166 ? 9.929 -16.102 -21.895 1.00 78.88 166 GLU A C 1
ATOM 1354 O O . GLU A 1 166 ? 10.473 -16.886 -22.664 1.00 78.88 166 GLU A O 1
ATOM 1359 N N . SER A 1 167 ? 8.979 -15.251 -22.298 1.00 76.38 167 SER A N 1
ATOM 1360 C CA . SER A 1 167 ? 8.446 -15.210 -23.665 1.00 76.38 167 SER A CA 1
ATOM 1361 C C . SER A 1 167 ? 9.391 -14.594 -24.700 1.00 76.38 167 SER A C 1
ATOM 1363 O O . SER A 1 167 ? 9.315 -14.958 -25.870 1.00 76.38 167 SER A O 1
ATOM 1365 N N . ILE A 1 168 ? 10.273 -13.682 -24.283 1.00 78.56 168 ILE A N 1
ATOM 1366 C CA . ILE A 1 168 ? 11.268 -13.040 -25.159 1.00 78.56 168 ILE A CA 1
ATOM 1367 C C . ILE A 1 168 ? 12.618 -13.756 -25.049 1.00 78.56 168 ILE A C 1
ATOM 1369 O O . ILE A 1 168 ? 13.394 -13.763 -26.000 1.00 78.56 168 ILE A O 1
ATOM 1373 N N . GLY A 1 169 ? 12.895 -14.385 -23.902 1.00 78.00 169 GLY A N 1
ATOM 1374 C CA . GLY A 1 169 ? 14.200 -14.985 -23.621 1.00 78.00 169 GLY A CA 1
ATOM 1375 C C . GLY A 1 169 ? 15.295 -13.952 -23.327 1.00 78.00 169 GLY A C 1
ATOM 1376 O O . GLY A 1 169 ? 16.461 -14.326 -23.243 1.00 78.00 169 GLY A O 1
ATOM 1377 N N . ASP A 1 170 ? 14.920 -12.681 -23.153 1.00 80.88 170 ASP A N 1
ATOM 1378 C CA . ASP A 1 170 ? 15.798 -11.568 -22.789 1.00 80.88 170 ASP A CA 1
ATOM 1379 C C . ASP A 1 170 ? 15.082 -10.608 -21.814 1.00 80.88 170 ASP A C 1
ATOM 1381 O O . ASP A 1 170 ? 13.877 -10.737 -21.560 1.00 80.88 170 ASP A O 1
ATOM 1385 N N . GLU A 1 171 ? 15.821 -9.660 -21.237 1.00 88.94 171 GLU A N 1
ATOM 1386 C CA . GLU A 1 171 ? 15.277 -8.628 -20.345 1.00 88.94 171 GLU A CA 1
ATOM 1387 C C . GLU A 1 171 ? 14.776 -7.407 -21.136 1.00 88.94 171 GLU A C 1
ATOM 1389 O O . GLU A 1 171 ? 15.487 -6.849 -21.970 1.00 88.94 171 GLU A O 1
ATOM 1394 N N . ILE A 1 172 ? 13.552 -6.962 -20.837 1.00 92.19 172 ILE A N 1
ATOM 1395 C CA . ILE A 1 172 ? 12.985 -5.717 -21.370 1.00 92.19 172 ILE A CA 1
ATOM 1396 C C . ILE A 1 172 ? 13.447 -4.564 -20.482 1.00 92.19 172 ILE A C 1
ATOM 1398 O O . ILE A 1 172 ? 13.210 -4.589 -19.271 1.00 92.19 172 ILE A O 1
ATOM 1402 N N . ILE A 1 173 ? 14.066 -3.545 -21.073 1.00 92.69 173 ILE A N 1
ATOM 1403 C CA . ILE A 1 173 ? 14.458 -2.325 -20.364 1.00 92.69 173 ILE A CA 1
ATOM 1404 C C . ILE A 1 173 ? 13.253 -1.394 -20.267 1.00 92.69 173 ILE A C 1
ATOM 1406 O O . ILE A 1 173 ? 12.603 -1.083 -21.264 1.00 92.69 173 ILE A O 1
ATOM 1410 N N . ILE A 1 174 ? 12.970 -0.926 -19.059 1.00 93.12 174 ILE A N 1
ATOM 1411 C CA . ILE A 1 174 ? 11.960 0.084 -18.773 1.00 93.12 174 ILE A CA 1
ATOM 1412 C C . ILE A 1 174 ? 12.696 1.317 -18.264 1.00 93.12 174 ILE A C 1
ATOM 1414 O O . ILE A 1 174 ? 13.344 1.261 -17.220 1.00 93.12 174 ILE A O 1
ATOM 1418 N N . TYR A 1 175 ? 12.599 2.420 -19.001 1.00 90.38 175 TYR A N 1
ATOM 1419 C CA . TYR A 1 175 ? 13.262 3.672 -18.649 1.00 90.38 175 TYR A CA 1
ATOM 1420 C C . TYR A 1 175 ? 12.254 4.805 -18.491 1.00 90.38 175 TYR A C 1
ATOM 1422 O O . TYR A 1 175 ? 11.352 4.965 -19.319 1.00 90.38 175 TYR A O 1
ATOM 1430 N N . GLY A 1 176 ? 12.454 5.615 -17.458 1.00 87.81 176 GLY A N 1
ATOM 1431 C CA . GLY A 1 176 ? 11.680 6.811 -17.179 1.00 87.81 176 GLY A CA 1
ATOM 1432 C C . GLY A 1 176 ? 10.452 6.530 -16.319 1.00 87.81 176 GLY A C 1
ATOM 1433 O O . GLY A 1 176 ? 9.796 5.482 -16.399 1.00 87.81 176 GLY A O 1
ATOM 1434 N N . ARG A 1 177 ? 10.100 7.529 -15.509 1.00 87.00 177 ARG A N 1
ATOM 1435 C CA . ARG A 1 177 ? 8.994 7.473 -14.543 1.00 87.00 177 ARG A CA 1
ATOM 1436 C C . ARG A 1 177 ? 7.668 7.069 -15.198 1.00 87.00 177 ARG A C 1
ATOM 1438 O O . ARG A 1 177 ? 6.942 6.221 -14.674 1.00 87.00 177 ARG A O 1
ATOM 1445 N N . SER A 1 178 ? 7.374 7.640 -16.364 1.00 89.56 178 SER A N 1
ATOM 1446 C CA . SER A 1 178 ? 6.139 7.388 -17.115 1.00 89.56 178 SER A CA 1
ATOM 1447 C C . SER A 1 178 ? 6.009 5.931 -17.568 1.00 89.56 178 SER A C 1
ATOM 1449 O O . SER A 1 178 ? 4.928 5.353 -17.453 1.00 89.56 178 SER A O 1
ATOM 1451 N N . ASN A 1 179 ? 7.104 5.314 -18.031 1.00 93.00 179 ASN A N 1
ATOM 1452 C CA . ASN A 1 179 ? 7.100 3.931 -18.514 1.00 93.00 179 ASN A CA 1
ATOM 1453 C C . ASN A 1 179 ? 7.142 2.913 -17.372 1.00 93.00 179 ASN A C 1
ATOM 1455 O O . ASN A 1 179 ? 6.574 1.834 -17.516 1.00 93.00 179 ASN A O 1
ATOM 1459 N N . MET A 1 180 ? 7.757 3.246 -16.233 1.00 92.81 180 MET A N 1
ATOM 1460 C CA . MET A 1 180 ? 7.690 2.414 -15.023 1.00 92.81 180 MET A CA 1
ATOM 1461 C C . MET A 1 180 ? 6.286 2.376 -14.412 1.00 92.81 180 MET A C 1
ATOM 1463 O O . MET A 1 180 ? 5.941 1.415 -13.734 1.00 92.81 180 MET A O 1
ATOM 1467 N N . ASN A 1 181 ? 5.472 3.407 -14.656 1.00 93.38 181 ASN A N 1
ATOM 1468 C CA . ASN A 1 181 ? 4.035 3.436 -14.385 1.00 93.38 181 ASN A CA 1
ATOM 1469 C C . ASN A 1 181 ? 3.620 2.883 -13.005 1.00 93.38 181 ASN A C 1
ATOM 1471 O O . ASN A 1 181 ? 2.867 1.909 -12.897 1.00 93.38 181 ASN A O 1
ATOM 1475 N N . ARG A 1 182 ? 4.079 3.546 -11.936 1.00 93.19 182 ARG A N 1
ATOM 1476 C CA . ARG A 1 182 ? 3.734 3.226 -10.536 1.00 93.19 182 ARG A CA 1
ATOM 1477 C C . ARG A 1 182 ? 4.137 1.810 -10.083 1.00 93.19 182 ARG A C 1
ATOM 1479 O O . ARG A 1 182 ? 3.537 1.301 -9.128 1.00 93.19 182 ARG A O 1
ATOM 1486 N N . ALA A 1 183 ? 5.099 1.165 -10.742 1.00 93.81 183 ALA A N 1
ATOM 1487 C CA . ALA A 1 183 ? 5.625 -0.147 -10.360 1.00 93.81 183 ALA A CA 1
ATOM 1488 C C . ALA A 1 183 ? 6.693 -0.057 -9.252 1.00 93.81 183 ALA A C 1
ATOM 1490 O O . ALA A 1 183 ? 7.390 0.951 -9.131 1.00 93.81 183 ALA A O 1
ATOM 1491 N N . PHE A 1 184 ? 6.803 -1.106 -8.434 1.00 93.50 184 PHE A N 1
ATOM 1492 C CA . PHE A 1 184 ? 7.812 -1.247 -7.376 1.00 93.50 184 PHE A CA 1
ATOM 1493 C C . PHE A 1 184 ? 8.802 -2.375 -7.689 1.00 93.50 184 PHE A C 1
ATOM 1495 O O . PHE A 1 184 ? 8.478 -3.334 -8.392 1.00 93.50 184 PHE A O 1
ATOM 1502 N N . ASP A 1 185 ? 10.003 -2.301 -7.108 1.00 93.75 185 ASP A N 1
ATOM 1503 C CA . ASP A 1 185 ? 10.966 -3.400 -7.192 1.00 93.75 185 ASP A CA 1
ATOM 1504 C C . ASP A 1 185 ? 10.358 -4.726 -6.704 1.00 93.75 185 ASP A C 1
ATOM 1506 O O . ASP A 1 185 ? 9.773 -4.847 -5.622 1.00 93.75 185 ASP A O 1
ATOM 1510 N N . GLY A 1 186 ? 10.506 -5.749 -7.539 1.00 92.31 186 GLY A N 1
ATOM 1511 C CA . GLY A 1 186 ? 10.007 -7.087 -7.292 1.00 92.31 186 GLY A CA 1
ATOM 1512 C C . GLY A 1 186 ? 8.523 -7.313 -7.579 1.00 92.31 186 GLY A C 1
ATOM 1513 O O . GLY A 1 186 ? 8.087 -8.459 -7.415 1.00 92.31 186 GLY A O 1
ATOM 1514 N N . ASP A 1 187 ? 7.775 -6.298 -8.026 1.00 95.06 187 ASP A N 1
ATOM 1515 C CA . ASP A 1 187 ? 6.413 -6.474 -8.543 1.00 95.06 187 ASP A CA 1
ATOM 1516 C C . ASP A 1 187 ? 6.411 -7.447 -9.742 1.00 95.06 187 ASP A C 1
ATOM 1518 O O . ASP A 1 187 ? 7.396 -7.578 -10.477 1.00 95.06 187 ASP A O 1
ATOM 1522 N N . ILE A 1 188 ? 5.301 -8.169 -9.930 1.00 95.12 188 ILE A N 1
ATOM 1523 C CA . ILE A 1 188 ? 5.045 -8.928 -11.160 1.00 95.12 188 ILE A CA 1
ATOM 1524 C C . ILE A 1 188 ? 4.191 -8.061 -12.070 1.00 95.12 188 ILE A C 1
ATOM 1526 O O . ILE A 1 188 ? 3.040 -7.752 -11.748 1.00 95.12 188 ILE A O 1
ATOM 1530 N N . GLU A 1 189 ? 4.762 -7.722 -13.213 1.00 95.69 189 GLU A N 1
ATOM 1531 C CA . GLU A 1 189 ? 4.277 -6.688 -14.112 1.00 95.69 189 GLU A CA 1
ATOM 1532 C C . GLU A 1 189 ? 3.944 -7.260 -15.488 1.00 95.69 189 GLU A C 1
ATOM 1534 O O . GLU A 1 189 ? 4.505 -8.278 -15.901 1.00 95.69 189 GLU A O 1
ATOM 1539 N N . ALA A 1 190 ? 3.044 -6.587 -16.204 1.00 96.56 190 ALA A N 1
ATOM 1540 C CA . ALA A 1 190 ? 2.830 -6.769 -17.633 1.00 96.56 190 ALA A CA 1
ATOM 1541 C C . ALA A 1 190 ? 3.485 -5.607 -18.391 1.00 96.56 190 ALA A C 1
ATOM 1543 O O . ALA A 1 190 ? 3.068 -4.453 -18.253 1.00 96.56 190 ALA A O 1
ATOM 1544 N N . ALA A 1 191 ? 4.494 -5.919 -19.201 1.00 96.19 191 ALA A N 1
ATOM 1545 C CA . ALA A 1 191 ? 5.187 -4.960 -20.051 1.00 96.19 191 ALA A CA 1
ATOM 1546 C C . ALA A 1 191 ? 4.731 -5.081 -21.513 1.00 96.19 191 ALA A C 1
ATOM 1548 O O . ALA A 1 191 ? 4.523 -6.180 -22.025 1.00 96.19 191 ALA A O 1
ATOM 1549 N N . GLU A 1 192 ? 4.601 -3.948 -22.190 1.00 95.31 192 GLU A N 1
ATOM 1550 C CA . GLU A 1 192 ? 4.412 -3.843 -23.637 1.00 95.31 192 GLU A CA 1
ATOM 1551 C C . GLU A 1 192 ? 5.718 -3.343 -24.259 1.00 95.31 192 GLU A C 1
ATOM 1553 O O . GLU A 1 192 ? 6.328 -2.404 -23.740 1.00 95.31 192 GLU A O 1
ATOM 1558 N N . LEU A 1 193 ? 6.151 -3.957 -25.361 1.00 93.62 193 LEU A N 1
ATOM 1559 C CA . LEU A 1 193 ? 7.321 -3.483 -26.097 1.00 93.62 193 LEU A CA 1
ATOM 1560 C C . LEU A 1 193 ? 7.008 -2.155 -26.788 1.00 93.62 193 LEU A C 1
ATOM 1562 O O . LEU A 1 193 ? 5.980 -2.005 -27.449 1.00 93.62 193 LEU A O 1
ATOM 1566 N N . LEU A 1 194 ? 7.926 -1.203 -26.663 1.00 91.75 194 LEU A N 1
ATOM 1567 C CA . LEU A 1 194 ? 7.905 0.009 -27.470 1.00 91.75 194 LEU A CA 1
ATOM 1568 C C . LEU A 1 194 ? 8.271 -0.342 -28.923 1.00 91.75 194 LEU A C 1
ATOM 1570 O O . LEU A 1 194 ? 8.860 -1.401 -29.169 1.00 91.75 194 LEU A O 1
ATOM 1574 N N . PRO A 1 195 ? 7.935 0.505 -29.909 1.00 89.31 195 PRO A N 1
ATOM 1575 C CA . PRO A 1 195 ? 8.394 0.273 -31.267 1.00 89.31 195 PRO A CA 1
ATOM 1576 C C . PRO A 1 195 ? 9.928 0.400 -31.356 1.00 89.31 195 PRO A C 1
ATOM 1578 O O . PRO A 1 195 ? 10.570 1.042 -30.525 1.00 89.31 195 PRO A O 1
ATOM 1581 N N . GLN A 1 196 ? 10.533 -0.303 -32.321 1.00 85.00 196 GLN A N 1
ATOM 1582 C CA . GLN A 1 196 ? 11.990 -0.526 -32.380 1.00 85.00 196 GLN A CA 1
ATOM 1583 C C . GLN A 1 196 ? 12.822 0.755 -32.531 1.00 85.00 196 GLN A C 1
ATOM 1585 O O . GLN A 1 196 ? 13.991 0.773 -32.161 1.00 85.00 196 GLN A O 1
ATOM 1590 N N . ASP A 1 197 ? 12.232 1.821 -33.061 1.00 81.88 197 ASP A N 1
ATOM 1591 C CA . ASP A 1 197 ? 12.828 3.156 -33.154 1.00 81.88 197 ASP A CA 1
ATOM 1592 C C . ASP A 1 197 ? 13.044 3.809 -31.781 1.00 81.88 197 ASP A C 1
ATOM 1594 O O . ASP A 1 197 ? 13.932 4.643 -31.629 1.00 81.88 197 ASP A O 1
ATOM 1598 N N . GLN A 1 198 ? 12.261 3.403 -30.779 1.00 81.50 198 GLN A N 1
ATOM 1599 C CA . GLN A 1 198 ? 12.356 3.864 -29.393 1.00 81.50 198 GLN A CA 1
ATOM 1600 C C . GLN A 1 198 ? 13.189 2.926 -28.516 1.00 81.50 198 GLN A C 1
ATOM 1602 O O . GLN A 1 198 ? 13.325 3.160 -27.314 1.00 81.50 198 GLN A O 1
ATOM 1607 N N . TRP A 1 199 ? 13.734 1.847 -29.084 1.00 85.50 199 TRP A N 1
ATOM 1608 C CA . TRP A 1 199 ? 14.637 0.976 -28.346 1.00 85.50 199 TRP A CA 1
ATOM 1609 C C . TRP A 1 199 ? 15.958 1.702 -28.144 1.00 85.50 199 TRP A C 1
ATOM 1611 O O . TRP A 1 199 ? 16.642 2.058 -29.107 1.00 85.50 199 TRP A O 1
ATOM 1621 N N . GLN A 1 200 ? 16.296 1.957 -26.883 1.00 66.81 200 GLN A N 1
ATOM 1622 C CA . GLN A 1 200 ? 17.494 2.710 -26.555 1.00 66.81 200 GLN A CA 1
ATOM 1623 C C . GLN A 1 200 ? 18.748 1.896 -26.901 1.00 66.81 200 GLN A C 1
ATOM 1625 O O . GLN A 1 200 ? 18.931 0.756 -26.467 1.00 66.81 200 GLN A O 1
ATOM 1630 N N . GLY A 1 201 ? 19.649 2.517 -27.665 1.00 59.50 201 GLY A N 1
ATOM 1631 C CA . GLY A 1 201 ? 21.027 2.059 -27.776 1.00 59.50 201 GLY A CA 1
ATOM 1632 C C . GLY A 1 201 ? 21.819 2.487 -26.540 1.00 59.50 201 GLY A C 1
ATOM 1633 O O . GLY A 1 201 ? 21.477 3.456 -25.871 1.00 59.50 201 GLY A O 1
ATOM 1634 N N . VAL A 1 202 ? 22.935 1.816 -26.259 1.00 48.06 202 VAL A N 1
ATOM 1635 C CA . VAL A 1 202 ? 23.808 2.096 -25.095 1.00 48.06 202 VAL A CA 1
ATOM 1636 C C . VAL A 1 202 ? 24.290 3.566 -25.040 1.00 48.06 202 VAL A C 1
ATOM 1638 O O . VAL A 1 202 ? 24.658 4.059 -23.983 1.00 48.06 202 VAL A O 1
ATOM 1641 N N . SER A 1 203 ? 24.247 4.292 -26.166 1.00 40.75 203 SER A N 1
ATOM 1642 C CA . SER A 1 203 ? 24.617 5.712 -26.281 1.00 40.75 203 SER A CA 1
ATOM 1643 C C . SER A 1 203 ? 23.456 6.702 -26.073 1.00 40.75 203 SER A C 1
ATOM 1645 O O . SER A 1 203 ? 23.701 7.904 -26.045 1.00 40.75 203 SER A O 1
ATOM 1647 N N . SER A 1 204 ? 22.208 6.235 -25.959 1.00 43.47 204 SER A N 1
ATOM 1648 C CA . SER A 1 204 ? 21.009 7.070 -25.753 1.00 43.47 204 SER A CA 1
ATOM 1649 C C . SER A 1 204 ? 20.795 7.458 -24.286 1.00 43.47 204 SER A C 1
ATOM 1651 O O . SER A 1 204 ? 19.976 8.327 -23.997 1.00 43.47 204 SER A O 1
ATOM 1653 N N . LEU A 1 205 ? 21.549 6.828 -23.376 1.00 48.84 205 LEU A N 1
ATOM 1654 C CA . LEU A 1 205 ? 21.470 7.030 -21.929 1.00 48.84 205 LEU A CA 1
ATOM 1655 C C . LEU A 1 205 ? 21.688 8.495 -21.530 1.00 48.84 205 LEU A C 1
ATOM 1657 O O . LEU A 1 205 ? 21.077 8.949 -20.581 1.00 48.84 205 LEU A O 1
ATOM 1661 N N . SER A 1 206 ? 22.488 9.262 -22.276 1.00 41.38 206 SER A N 1
ATOM 1662 C CA . SER A 1 206 ? 22.806 10.653 -21.936 1.00 41.38 206 SER A CA 1
ATOM 1663 C C . SER A 1 206 ? 21.710 11.674 -22.264 1.00 41.38 206 SER A C 1
ATOM 1665 O O . SER A 1 206 ? 21.728 12.748 -21.687 1.00 41.38 206 SER A O 1
ATOM 1667 N N . ILE A 1 207 ? 20.774 11.377 -23.175 1.00 38.09 207 ILE A N 1
ATOM 1668 C CA . ILE A 1 207 ? 19.807 12.378 -23.681 1.00 38.09 207 ILE A CA 1
ATOM 1669 C C . ILE A 1 207 ? 18.470 12.303 -22.930 1.00 38.09 207 ILE A C 1
ATOM 1671 O O . ILE A 1 207 ? 17.833 13.322 -22.696 1.00 38.09 207 ILE A O 1
ATOM 1675 N N . ALA A 1 208 ? 18.066 11.114 -22.472 1.00 43.16 208 ALA A N 1
ATOM 1676 C CA . ALA A 1 208 ? 16.862 10.955 -21.652 1.00 43.16 208 ALA A CA 1
ATOM 1677 C C . ALA A 1 208 ? 17.061 11.389 -20.182 1.00 43.16 208 ALA A C 1
ATOM 1679 O O . ALA A 1 208 ? 16.136 11.274 -19.382 1.00 43.16 208 ALA A O 1
ATOM 1680 N N . HIS A 1 209 ? 18.262 11.851 -19.817 1.00 43.72 209 HIS A N 1
ATOM 1681 C CA . HIS A 1 209 ? 18.542 12.475 -18.523 1.00 43.72 209 HIS A CA 1
ATOM 1682 C C . HIS A 1 209 ? 18.020 13.919 -18.445 1.00 43.72 209 HIS A C 1
ATOM 1684 O O . HIS A 1 209 ? 17.617 14.341 -17.370 1.00 43.72 209 HIS A O 1
ATOM 1690 N N . GLU A 1 210 ? 17.950 14.644 -19.567 1.00 39.41 210 GLU A N 1
ATOM 1691 C CA . GLU A 1 210 ? 17.635 16.084 -19.570 1.00 39.41 210 GLU A CA 1
ATOM 1692 C C . GLU A 1 210 ? 16.125 16.393 -19.461 1.00 39.41 210 GLU A C 1
ATOM 1694 O O . GLU A 1 210 ? 15.751 17.488 -19.057 1.00 39.41 210 GLU A O 1
ATOM 1699 N N . GLU A 1 211 ? 15.230 15.451 -19.795 1.00 42.34 211 GLU A N 1
ATOM 1700 C CA . GLU A 1 211 ? 13.770 15.686 -19.741 1.00 42.34 211 GLU A CA 1
ATOM 1701 C C . GLU A 1 211 ? 13.128 15.342 -18.381 1.00 42.34 211 GLU A C 1
ATOM 1703 O O . GLU A 1 211 ? 12.034 15.824 -18.086 1.00 42.34 211 GLU A O 1
ATOM 1708 N N . ASP A 1 212 ? 13.799 14.535 -17.549 1.00 45.31 212 ASP A N 1
ATOM 1709 C CA . ASP A 1 212 ? 13.369 14.192 -16.181 1.00 45.31 212 ASP A CA 1
ATOM 1710 C C . ASP A 1 212 ? 14.101 15.044 -15.108 1.00 45.31 212 ASP A C 1
ATOM 1712 O O . ASP A 1 212 ? 13.846 14.880 -13.915 1.00 45.31 212 ASP A O 1
ATOM 1716 N N . GLU A 1 213 ? 14.960 15.989 -15.521 1.00 41.16 213 GLU A N 1
ATOM 1717 C CA . GLU A 1 213 ? 15.700 16.965 -14.690 1.00 41.16 213 GLU A CA 1
ATOM 1718 C C . GLU A 1 213 ? 14.820 18.114 -14.135 1.00 41.16 213 GLU A C 1
ATOM 1720 O O . GLU A 1 213 ? 15.283 19.225 -13.878 1.00 41.16 213 GLU A O 1
ATOM 1725 N N . ASP A 1 214 ? 13.535 17.860 -13.885 1.00 41.28 214 ASP A N 1
ATOM 1726 C CA . ASP A 1 214 ? 12.708 18.758 -13.075 1.00 41.28 214 ASP A CA 1
ATOM 1727 C C . ASP A 1 214 ? 13.025 18.513 -11.575 1.00 41.28 214 ASP A C 1
ATOM 1729 O O . ASP A 1 214 ? 12.311 17.779 -10.892 1.00 41.28 214 ASP A O 1
ATOM 1733 N N . GLU A 1 215 ? 14.101 19.140 -11.081 1.00 42.22 215 GLU A N 1
ATOM 1734 C CA . GLU A 1 215 ? 14.391 19.453 -9.659 1.00 42.22 215 GLU A CA 1
ATOM 1735 C C . GLU A 1 215 ? 14.511 18.288 -8.642 1.00 42.22 215 GLU A C 1
ATOM 1737 O O . GLU A 1 215 ? 14.152 18.444 -7.477 1.00 42.22 215 GLU A O 1
ATOM 1742 N N . ASP A 1 216 ? 15.081 17.136 -9.004 1.00 43.16 216 ASP A N 1
ATOM 1743 C CA . ASP A 1 216 ? 15.636 16.209 -7.996 1.00 43.16 216 ASP A CA 1
ATOM 1744 C C . ASP A 1 216 ? 17.137 16.532 -7.789 1.00 43.16 216 ASP A C 1
ATOM 1746 O O . ASP A 1 216 ? 18.019 15.881 -8.354 1.00 43.16 216 ASP A O 1
ATOM 1750 N N . GLU A 1 217 ? 17.446 17.573 -6.998 1.00 43.12 217 GLU A N 1
ATOM 1751 C CA . GLU A 1 217 ? 18.819 17.821 -6.532 1.00 43.12 217 GLU A CA 1
ATOM 1752 C C . GLU A 1 217 ? 19.330 16.611 -5.716 1.00 43.12 217 GLU A C 1
ATOM 1754 O O . GLU A 1 217 ? 18.698 16.153 -4.764 1.00 43.12 217 GLU A O 1
ATOM 1759 N N . ASP A 1 218 ? 20.522 16.134 -6.089 1.00 39.44 218 ASP A N 1
ATOM 1760 C CA . ASP A 1 218 ? 21.395 15.195 -5.362 1.00 39.44 218 ASP A CA 1
ATOM 1761 C C . ASP A 1 218 ? 21.227 13.671 -5.583 1.00 39.44 218 ASP A C 1
ATOM 1763 O O . ASP A 1 218 ? 21.495 12.845 -4.703 1.00 39.44 218 ASP A O 1
ATOM 1767 N N . VAL A 1 219 ? 20.911 13.237 -6.809 1.00 41.50 219 VAL A N 1
ATOM 1768 C CA . VAL A 1 219 ? 21.333 11.897 -7.268 1.00 41.50 219 VAL A CA 1
ATOM 1769 C C . VAL A 1 219 ? 22.774 11.948 -7.783 1.00 41.50 219 VAL A C 1
ATOM 1771 O O . VAL A 1 219 ? 23.030 12.063 -8.977 1.00 41.50 219 VAL A O 1
ATOM 1774 N N . HIS A 1 220 ? 23.758 11.825 -6.887 1.00 39.47 220 HIS A N 1
ATOM 1775 C CA . HIS A 1 220 ? 25.135 11.512 -7.287 1.00 39.47 220 HIS A CA 1
ATOM 1776 C C . HIS A 1 220 ? 25.174 10.152 -8.018 1.00 39.47 220 HIS A C 1
ATOM 1778 O O . HIS A 1 220 ? 25.263 9.088 -7.396 1.00 39.47 220 HIS A O 1
ATOM 1784 N N . LEU A 1 221 ? 25.086 10.191 -9.351 1.00 42.06 221 LEU A N 1
ATOM 1785 C CA . LEU A 1 221 ? 25.189 9.034 -10.236 1.00 42.06 221 LEU A CA 1
ATOM 1786 C C . LEU A 1 221 ? 26.626 8.496 -10.194 1.00 42.06 221 LEU A C 1
ATOM 1788 O O . LEU A 1 221 ? 27.567 9.126 -10.677 1.00 42.06 221 LEU A O 1
ATOM 1792 N N . ALA A 1 222 ? 26.811 7.323 -9.591 1.00 37.50 222 ALA A N 1
ATOM 1793 C CA . ALA A 1 222 ? 28.062 6.584 -9.712 1.00 37.50 222 ALA A CA 1
ATOM 1794 C C . ALA A 1 222 ? 28.139 5.938 -11.109 1.00 37.50 222 ALA A C 1
ATOM 1796 O O . ALA A 1 222 ? 27.110 5.487 -11.619 1.00 37.50 222 ALA A O 1
ATOM 1797 N N . PRO A 1 223 ? 29.330 5.847 -11.731 1.00 37.66 223 PRO A N 1
ATOM 1798 C CA . PRO A 1 223 ? 29.483 5.178 -13.018 1.00 37.66 223 PRO A CA 1
ATOM 1799 C C . PRO A 1 223 ? 29.001 3.725 -12.918 1.00 37.66 223 PRO A C 1
ATOM 1801 O O . PRO A 1 223 ? 29.320 3.042 -11.945 1.00 37.66 223 PRO A O 1
ATOM 1804 N N . ASN A 1 224 ? 28.228 3.291 -13.921 1.00 43.03 224 ASN A N 1
ATOM 1805 C CA . ASN A 1 224 ? 27.591 1.976 -14.049 1.00 43.03 224 ASN A CA 1
ATOM 1806 C C . ASN A 1 224 ? 28.377 0.852 -13.355 1.00 43.03 224 ASN A C 1
ATOM 1808 O O . ASN A 1 224 ? 29.379 0.356 -13.874 1.00 43.03 224 ASN A O 1
ATOM 1812 N N . SER A 1 225 ? 27.908 0.439 -12.177 1.00 43.91 225 SER A N 1
ATOM 1813 C CA . SER A 1 225 ? 28.452 -0.722 -11.477 1.00 43.91 225 SER A CA 1
ATOM 1814 C C . SER A 1 225 ? 27.997 -1.998 -12.187 1.00 43.91 225 SER A C 1
ATOM 1816 O O . SER A 1 225 ? 26.811 -2.173 -12.463 1.00 43.91 225 SER A O 1
ATOM 1818 N N . ALA A 1 226 ? 28.934 -2.904 -12.474 1.00 48.00 226 ALA A N 1
ATOM 1819 C CA . ALA A 1 226 ? 28.689 -4.140 -13.225 1.00 48.00 226 ALA A CA 1
ATOM 1820 C C . ALA A 1 226 ? 27.752 -5.143 -12.515 1.00 48.00 226 ALA A C 1
ATOM 1822 O O . ALA A 1 226 ? 27.296 -6.096 -13.142 1.00 48.00 226 ALA A O 1
ATOM 1823 N N . ASP A 1 227 ? 27.469 -4.935 -11.227 1.00 54.44 227 ASP A N 1
ATOM 1824 C CA . ASP A 1 227 ? 26.754 -5.887 -10.365 1.00 54.44 227 ASP A CA 1
ATOM 1825 C C . ASP A 1 227 ? 25.229 -5.921 -10.612 1.00 54.44 227 ASP A C 1
ATOM 1827 O O . ASP A 1 227 ? 24.569 -6.898 -10.269 1.00 54.44 227 ASP A O 1
ATOM 1831 N N . ASP A 1 228 ? 24.663 -4.878 -11.237 1.00 58.28 228 ASP A N 1
ATOM 1832 C CA . ASP A 1 228 ? 23.221 -4.778 -1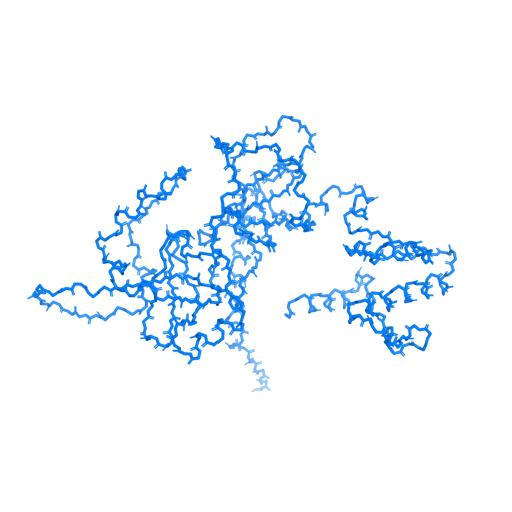1.551 1.00 58.28 228 ASP A CA 1
ATOM 1833 C C . ASP A 1 228 ? 22.934 -4.833 -13.067 1.00 58.28 228 ASP A C 1
ATOM 1835 O O . ASP A 1 228 ? 21.808 -4.600 -13.519 1.00 58.28 228 ASP A O 1
ATOM 1839 N N . ALA A 1 229 ? 23.955 -5.166 -13.868 1.00 57.91 229 ALA A N 1
ATOM 1840 C CA . ALA A 1 229 ? 23.834 -5.316 -15.312 1.00 57.91 229 ALA A CA 1
ATOM 1841 C C . ALA A 1 229 ? 22.860 -6.456 -15.685 1.00 57.91 229 ALA A C 1
ATOM 1843 O O . ALA A 1 229 ? 22.640 -7.376 -14.888 1.00 57.91 229 ALA A O 1
ATOM 1844 N N . PRO A 1 230 ? 22.266 -6.428 -16.893 1.00 57.59 230 PRO A N 1
ATOM 1845 C CA . PRO A 1 230 ? 21.369 -7.481 -17.347 1.00 57.59 230 PRO A CA 1
ATOM 1846 C C . PRO A 1 230 ? 21.980 -8.875 -17.220 1.00 57.59 230 PRO A C 1
ATOM 1848 O O . PRO A 1 230 ? 23.166 -9.071 -17.488 1.00 57.59 230 PRO A O 1
ATOM 1851 N N . ARG A 1 231 ? 21.175 -9.858 -16.812 1.00 58.94 231 ARG A N 1
ATOM 1852 C CA . ARG A 1 231 ? 21.656 -11.219 -16.503 1.00 58.94 231 ARG A CA 1
ATOM 1853 C C . ARG A 1 231 ? 22.130 -11.985 -17.745 1.00 58.94 231 ARG A C 1
ATOM 1855 O O . ARG A 1 231 ? 22.814 -12.997 -17.613 1.00 58.94 231 ARG A O 1
ATOM 1862 N N . THR A 1 232 ? 21.793 -11.506 -18.937 1.00 48.41 232 THR A N 1
ATOM 1863 C CA . THR A 1 232 ? 22.113 -12.087 -20.245 1.00 48.41 232 THR A CA 1
ATOM 1864 C C . THR A 1 232 ? 23.193 -11.267 -20.961 1.00 48.41 232 THR A C 1
ATOM 1866 O O . THR A 1 232 ? 22.933 -10.568 -21.934 1.00 48.41 232 THR A O 1
ATOM 1869 N N . ILE A 1 233 ? 24.447 -11.356 -20.504 1.00 42.88 233 ILE A N 1
ATOM 1870 C CA . ILE A 1 233 ? 25.608 -10.891 -21.287 1.00 42.88 233 ILE A CA 1
ATOM 1871 C C . ILE A 1 233 ? 26.284 -12.122 -21.906 1.00 42.88 233 ILE A C 1
ATOM 1873 O O . ILE A 1 233 ? 26.914 -12.891 -21.175 1.00 42.88 233 ILE A O 1
ATOM 1877 N N . PRO A 1 234 ? 26.215 -12.347 -23.232 1.00 39.06 234 PRO A N 1
ATOM 1878 C CA . PRO A 1 234 ? 27.094 -13.309 -23.878 1.00 39.06 234 PRO A CA 1
ATOM 1879 C C . PRO A 1 234 ? 28.529 -12.778 -23.799 1.00 39.06 234 PRO A C 1
ATOM 1881 O O . PRO A 1 234 ? 28.848 -11.737 -24.370 1.00 39.06 234 PRO A O 1
ATOM 1884 N N . GLN A 1 235 ? 29.412 -13.486 -23.093 1.00 36.66 235 GLN A N 1
ATOM 1885 C CA . GLN A 1 235 ? 30.851 -13.252 -23.198 1.00 36.66 235 GLN A CA 1
ATOM 1886 C C . GLN A 1 235 ? 31.297 -13.623 -24.618 1.00 36.66 235 GLN A C 1
ATOM 1888 O O . GLN A 1 235 ? 31.421 -14.804 -24.941 1.00 36.66 235 GLN A O 1
ATOM 1893 N N . GLN A 1 236 ? 31.553 -12.633 -25.471 1.00 37.72 236 GLN A N 1
ATOM 1894 C CA . GLN A 1 236 ? 32.317 -12.837 -26.699 1.00 37.72 236 GLN A CA 1
ATOM 1895 C C . GLN A 1 236 ? 33.622 -12.057 -26.624 1.00 37.72 236 GLN A C 1
ATOM 1897 O O . GLN A 1 236 ? 33.651 -10.837 -26.477 1.00 37.72 236 GLN A O 1
ATOM 1902 N N . GLY A 1 237 ? 34.709 -12.826 -26.671 1.00 33.44 237 GLY A N 1
ATOM 1903 C CA . GLY A 1 237 ? 36.066 -12.328 -26.764 1.00 33.44 237 GLY A CA 1
ATOM 1904 C C . GLY A 1 237 ? 36.301 -11.524 -28.040 1.00 33.44 237 GLY A C 1
ATOM 1905 O O . GLY A 1 237 ? 35.621 -11.683 -29.050 1.00 33.44 237 GLY A O 1
ATOM 1906 N N . SER A 1 238 ? 37.309 -10.664 -27.935 1.00 39.22 238 SER A N 1
ATOM 1907 C CA . SER A 1 238 ? 38.003 -9.924 -28.987 1.00 39.22 238 SER A CA 1
ATOM 1908 C C . SER A 1 238 ? 37.746 -10.381 -30.430 1.00 39.22 238 SER A C 1
ATOM 1910 O O . SER A 1 238 ? 38.227 -11.433 -30.851 1.00 39.22 238 SER A O 1
ATOM 1912 N N . SER A 1 239 ? 37.107 -9.530 -31.227 1.00 32.91 239 SER A N 1
ATOM 1913 C CA . SER A 1 239 ? 37.579 -9.191 -32.578 1.00 32.91 239 SER A CA 1
ATOM 1914 C C . SER A 1 239 ? 36.781 -8.013 -33.136 1.00 32.91 239 SER A C 1
ATOM 1916 O O . SER A 1 239 ? 35.563 -7.935 -33.017 1.00 32.91 239 SER A O 1
ATOM 1918 N N . GLU A 1 240 ? 37.516 -7.064 -33.702 1.00 42.06 240 GLU A N 1
ATOM 1919 C CA . GLU A 1 240 ? 37.030 -5.838 -34.320 1.00 42.06 240 GLU A CA 1
ATOM 1920 C C . GLU A 1 240 ? 36.158 -6.152 -35.545 1.00 42.06 240 GLU A C 1
ATOM 1922 O O . GLU A 1 240 ? 36.671 -6.542 -36.592 1.00 42.06 240 GLU A O 1
ATOM 1927 N N . GLN A 1 241 ? 34.845 -5.937 -35.437 1.00 32.44 241 GLN A N 1
ATOM 1928 C CA . GLN A 1 241 ? 33.966 -5.664 -36.576 1.00 32.44 241 GLN A CA 1
ATOM 1929 C C . GLN A 1 241 ? 32.901 -4.652 -36.151 1.00 32.44 241 GLN A C 1
ATOM 1931 O O . GLN A 1 241 ? 32.228 -4.825 -35.138 1.00 32.44 241 GLN A O 1
ATOM 1936 N N . VAL A 1 242 ? 32.769 -3.584 -36.939 1.00 39.62 242 VAL A N 1
ATOM 1937 C CA . VAL A 1 242 ? 31.756 -2.531 -36.802 1.00 39.62 242 VAL A CA 1
ATOM 1938 C C . VAL A 1 242 ? 30.382 -3.142 -37.099 1.00 39.62 242 VAL A C 1
ATOM 1940 O O . VAL A 1 242 ? 29.900 -3.083 -38.223 1.00 39.62 242 VAL A O 1
ATOM 1943 N N . ASN A 1 243 ? 29.777 -3.784 -36.103 1.00 34.50 243 ASN A N 1
ATOM 1944 C CA . ASN A 1 243 ? 28.430 -4.336 -36.179 1.00 34.50 243 ASN A CA 1
ATOM 1945 C C . ASN A 1 243 ? 27.524 -3.552 -35.232 1.00 34.50 243 ASN A C 1
ATOM 1947 O O . ASN A 1 243 ? 27.897 -3.282 -34.090 1.00 34.50 243 ASN A O 1
ATOM 1951 N N . ALA A 1 244 ? 26.356 -3.157 -35.748 1.00 42.94 244 ALA A N 1
ATOM 1952 C CA . ALA A 1 244 ? 25.316 -2.436 -35.027 1.00 42.94 244 ALA A CA 1
ATOM 1953 C C . ALA A 1 244 ? 25.142 -3.011 -33.617 1.00 42.94 244 ALA A C 1
ATOM 1955 O O . ALA A 1 244 ? 24.897 -4.208 -33.457 1.00 42.94 244 ALA A O 1
ATOM 1956 N N . VAL A 1 245 ? 25.301 -2.157 -32.604 1.00 47.25 245 VAL A N 1
ATOM 1957 C CA . VAL A 1 245 ? 25.055 -2.520 -31.207 1.00 47.25 245 VAL A CA 1
ATOM 1958 C C . VAL A 1 245 ? 23.647 -3.123 -31.145 1.00 47.25 245 VAL A C 1
ATOM 1960 O O . VAL A 1 245 ? 22.717 -2.457 -31.608 1.00 47.25 245 VAL A O 1
ATOM 1963 N N . PRO A 1 246 ? 23.458 -4.363 -30.656 1.00 55.41 246 PRO A N 1
ATOM 1964 C CA . PRO A 1 246 ? 22.127 -4.946 -30.570 1.00 55.41 246 PRO A CA 1
ATOM 1965 C C . PRO A 1 246 ? 21.270 -4.041 -29.683 1.00 55.41 246 PRO A C 1
ATOM 1967 O O . PRO A 1 246 ? 21.551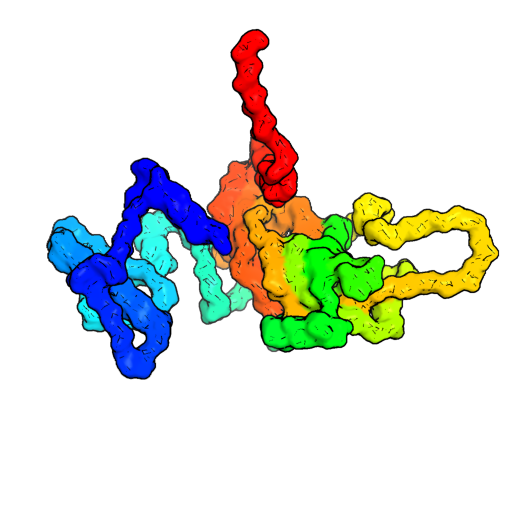 -3.884 -28.493 1.00 55.41 246 PRO A O 1
ATOM 1970 N N . SER A 1 247 ? 20.279 -3.382 -30.291 1.00 69.12 247 SER A N 1
ATOM 1971 C CA . SER A 1 247 ? 19.361 -2.508 -29.566 1.00 69.12 247 SER A CA 1
ATOM 1972 C C . SER A 1 247 ? 18.506 -3.384 -28.662 1.00 69.12 247 SER A C 1
ATOM 1974 O O . SER A 1 247 ? 17.852 -4.318 -29.134 1.00 69.12 247 SER A O 1
ATOM 1976 N N . ARG A 1 248 ? 18.590 -3.146 -27.354 1.00 79.25 248 ARG A N 1
ATOM 1977 C CA . ARG A 1 248 ? 17.896 -3.964 -26.360 1.00 79.25 248 ARG A CA 1
ATOM 1978 C C . ARG A 1 248 ? 16.405 -3.630 -26.382 1.00 79.25 248 ARG A C 1
ATOM 1980 O O . ARG A 1 248 ? 16.059 -2.452 -26.517 1.00 79.25 248 ARG A O 1
ATOM 1987 N N . PRO A 1 249 ? 15.517 -4.626 -26.224 1.00 88.94 249 PRO A N 1
ATOM 1988 C CA . PRO A 1 249 ? 14.086 -4.373 -26.234 1.00 88.94 249 PRO A CA 1
ATOM 1989 C C . PRO A 1 249 ? 13.726 -3.400 -25.113 1.00 88.94 249 PRO A C 1
ATOM 1991 O O . PRO A 1 249 ? 13.958 -3.677 -23.937 1.00 88.94 249 PRO A O 1
ATOM 1994 N N . SER A 1 250 ? 13.171 -2.250 -25.487 1.00 91.94 250 SER A N 1
ATOM 1995 C CA . SER A 1 250 ? 12.644 -1.272 -24.535 1.00 91.94 250 SER A CA 1
ATOM 1996 C C . SER A 1 250 ? 11.128 -1.404 -24.448 1.00 91.94 250 SER A C 1
ATOM 1998 O O . SER A 1 250 ? 10.464 -1.735 -25.434 1.00 91.94 250 SER A O 1
ATOM 2000 N N . GLY A 1 251 ? 10.568 -1.165 -23.268 1.00 93.62 251 GLY A N 1
ATOM 2001 C CA . GLY A 1 251 ? 9.150 -1.358 -23.006 1.00 93.62 251 GLY A CA 1
ATOM 2002 C C . GLY A 1 251 ? 8.570 -0.351 -22.025 1.00 93.62 251 GLY A C 1
ATOM 2003 O O . GLY A 1 251 ? 9.267 0.487 -21.453 1.00 93.62 251 GLY A O 1
ATOM 2004 N N . ARG A 1 252 ? 7.265 -0.482 -21.805 1.00 95.19 252 ARG A N 1
ATOM 2005 C CA . ARG A 1 252 ? 6.518 0.245 -20.777 1.00 95.19 252 ARG A CA 1
ATOM 2006 C C . ARG A 1 252 ? 5.608 -0.695 -20.001 1.00 95.19 252 ARG A C 1
ATOM 2008 O O . ARG A 1 252 ? 5.081 -1.658 -20.555 1.00 95.19 252 ARG A O 1
ATOM 2015 N N . ILE A 1 253 ? 5.386 -0.393 -18.730 1.00 96.38 253 ILE A N 1
ATOM 2016 C CA . ILE A 1 253 ? 4.477 -1.141 -17.866 1.00 96.38 253 ILE A CA 1
ATOM 2017 C C . ILE A 1 253 ? 3.035 -0.707 -18.138 1.00 96.38 253 ILE A C 1
ATOM 2019 O O . ILE A 1 253 ? 2.664 0.460 -17.974 1.00 96.38 253 ILE A O 1
ATOM 2023 N N . VAL A 1 254 ? 2.201 -1.665 -18.538 1.00 96.50 254 VAL A N 1
ATOM 2024 C CA . VAL A 1 254 ? 0.775 -1.438 -18.826 1.00 96.50 254 VAL A CA 1
ATOM 2025 C C . VAL A 1 254 ? -0.133 -1.832 -17.665 1.00 96.50 254 VAL A C 1
ATOM 2027 O O . VAL A 1 254 ? -1.282 -1.390 -17.600 1.00 96.50 254 VAL A O 1
ATOM 2030 N N . GLY A 1 255 ? 0.366 -2.628 -16.719 1.00 95.00 255 GLY A N 1
ATOM 2031 C CA . GLY A 1 255 ? -0.367 -2.957 -15.508 1.00 95.00 255 GLY A CA 1
ATOM 2032 C C . GLY A 1 255 ? 0.335 -3.965 -14.615 1.00 95.00 255 GLY A C 1
ATOM 2033 O O . GLY A 1 255 ? 1.209 -4.712 -15.049 1.00 95.00 255 GLY A O 1
ATOM 2034 N N . ILE A 1 256 ? -0.128 -3.989 -13.369 1.00 95.50 256 ILE A N 1
ATOM 2035 C CA . ILE A 1 256 ? 0.516 -4.689 -12.266 1.00 95.50 256 ILE A CA 1
ATOM 2036 C C . ILE A 1 256 ? -0.299 -5.920 -11.911 1.00 95.50 256 ILE A C 1
ATOM 2038 O O . ILE A 1 256 ? -1.422 -5.821 -11.419 1.00 95.50 256 ILE A O 1
ATOM 2042 N N . ILE A 1 257 ? 0.270 -7.097 -12.161 1.00 94.50 257 ILE A N 1
ATOM 2043 C CA . ILE A 1 257 ? -0.398 -8.384 -11.937 1.00 94.50 257 ILE A CA 1
ATOM 2044 C C . ILE A 1 257 ? -0.346 -8.746 -10.453 1.00 94.50 257 ILE A C 1
ATOM 2046 O O . ILE A 1 257 ? -1.313 -9.267 -9.892 1.00 94.50 257 ILE A O 1
ATOM 2050 N N . LYS A 1 258 ? 0.793 -8.488 -9.802 1.00 93.94 258 LYS A N 1
ATOM 2051 C CA . LYS A 1 258 ? 0.976 -8.766 -8.377 1.00 93.94 258 LYS A CA 1
ATOM 2052 C C . LYS A 1 258 ? 1.955 -7.782 -7.747 1.00 93.94 258 LYS A C 1
ATOM 2054 O O . LYS A 1 258 ? 3.142 -7.814 -8.051 1.00 93.94 258 LYS A O 1
ATOM 2059 N N . ARG A 1 259 ? 1.453 -7.006 -6.786 1.00 92.12 259 ARG A N 1
ATOM 2060 C CA . ARG A 1 259 ? 2.257 -6.145 -5.913 1.00 92.12 259 ARG A CA 1
ATOM 2061 C C . ARG A 1 259 ? 3.159 -6.955 -4.979 1.00 92.12 259 ARG A C 1
ATOM 2063 O O . ARG A 1 259 ? 2.752 -7.993 -4.450 1.00 92.12 259 ARG A O 1
ATOM 2070 N N . ASN A 1 260 ? 4.342 -6.420 -4.732 1.00 91.81 260 ASN A N 1
ATOM 2071 C CA . ASN A 1 260 ? 5.363 -6.890 -3.807 1.00 91.81 260 ASN A CA 1
ATOM 2072 C C . ASN A 1 260 ? 5.622 -5.854 -2.696 1.00 91.81 260 ASN A C 1
ATOM 2074 O O . ASN A 1 260 ? 6.729 -5.735 -2.181 1.00 91.81 260 ASN A O 1
ATOM 2078 N N . TRP A 1 261 ? 4.592 -5.095 -2.315 1.00 89.88 261 TRP A N 1
ATOM 2079 C CA . TRP A 1 261 ? 4.688 -4.143 -1.213 1.00 89.88 261 TRP A CA 1
ATOM 2080 C C . TRP A 1 261 ? 4.928 -4.848 0.120 1.00 89.88 261 TRP A C 1
ATOM 2082 O O . TRP A 1 261 ? 4.313 -5.871 0.438 1.00 89.88 261 TRP A O 1
ATOM 2092 N N . HIS A 1 262 ? 5.807 -4.257 0.912 1.00 87.88 262 HIS A N 1
ATOM 2093 C CA . HIS A 1 262 ? 6.107 -4.647 2.279 1.00 87.88 262 HIS A CA 1
ATOM 2094 C C . HIS A 1 262 ? 6.468 -3.397 3.079 1.00 87.88 262 HIS A C 1
ATOM 2096 O O . HIS A 1 262 ? 6.519 -2.302 2.531 1.00 87.88 262 HIS A O 1
ATOM 2102 N N . SER A 1 263 ? 6.728 -3.556 4.369 1.00 89.81 263 SER A N 1
ATOM 2103 C CA . SER A 1 263 ? 7.182 -2.444 5.193 1.00 89.81 263 SER A CA 1
ATOM 2104 C C . SER A 1 263 ? 8.576 -1.991 4.773 1.00 89.81 263 SER A C 1
ATOM 2106 O O . SER A 1 263 ? 9.465 -2.822 4.556 1.00 89.81 263 SER A O 1
ATOM 2108 N N . TYR A 1 264 ? 8.761 -0.679 4.656 1.00 92.38 264 TYR A N 1
ATOM 2109 C CA . TYR A 1 264 ? 10.019 -0.052 4.262 1.00 92.38 264 TYR A CA 1
ATOM 2110 C C . TYR A 1 264 ? 10.609 0.721 5.437 1.00 92.38 264 TYR A C 1
ATOM 2112 O O . TYR A 1 264 ? 9.898 1.441 6.135 1.00 92.38 264 TYR A O 1
ATOM 2120 N N . CYS A 1 265 ? 11.917 0.584 5.650 1.00 93.56 265 CYS A N 1
ATOM 2121 C CA . CYS A 1 265 ? 12.651 1.309 6.685 1.00 93.56 265 CYS A CA 1
ATOM 2122 C C . CYS A 1 265 ? 13.401 2.492 6.074 1.00 93.56 265 CYS A C 1
ATOM 2124 O O . CYS A 1 265 ? 14.046 2.358 5.032 1.00 93.56 265 CYS A O 1
ATOM 2126 N N . GLY A 1 266 ? 13.359 3.639 6.740 1.00 93.31 266 GLY A N 1
ATOM 2127 C CA . GLY A 1 266 ? 13.926 4.871 6.205 1.00 93.31 266 GLY A CA 1
ATOM 2128 C C . GLY A 1 266 ? 13.785 6.041 7.165 1.00 93.31 266 GLY A C 1
ATOM 2129 O O . GLY A 1 266 ? 13.620 5.840 8.369 1.00 93.31 266 GLY A O 1
ATOM 2130 N N . SER A 1 267 ? 13.863 7.250 6.625 1.00 93.75 267 SER A N 1
ATOM 2131 C CA . SER A 1 267 ? 13.726 8.503 7.373 1.00 93.75 267 SER A CA 1
ATOM 2132 C C . SER A 1 267 ? 12.946 9.525 6.566 1.00 93.75 267 SER A C 1
ATOM 2134 O O . SER A 1 267 ? 12.739 9.342 5.368 1.00 93.75 267 SER A O 1
ATOM 2136 N N . LEU A 1 268 ? 12.503 10.589 7.224 1.00 91.19 268 LEU A N 1
ATOM 2137 C CA . LEU A 1 268 ? 11.878 11.707 6.534 1.00 91.19 268 LEU A CA 1
ATOM 2138 C C . LEU A 1 268 ? 12.938 12.554 5.835 1.00 91.19 268 LEU A C 1
ATOM 2140 O O . LEU A 1 268 ? 14.052 12.714 6.331 1.00 91.19 268 LEU A O 1
ATOM 2144 N N . GLU A 1 269 ? 12.583 13.063 4.665 1.00 87.50 269 GLU A N 1
ATOM 2145 C CA . GLU A 1 269 ? 13.333 14.109 3.992 1.00 87.50 269 GLU A CA 1
ATOM 2146 C C . GLU A 1 269 ? 13.292 15.375 4.860 1.00 87.50 269 GLU A C 1
ATOM 2148 O O . GLU A 1 269 ? 12.212 15.737 5.345 1.00 87.50 269 GLU A O 1
ATOM 2153 N N . PRO A 1 270 ? 14.439 16.035 5.103 1.00 81.00 270 PRO A N 1
ATOM 2154 C CA . PRO A 1 270 ? 14.459 17.286 5.843 1.00 81.00 270 PRO A CA 1
ATOM 2155 C C . PRO A 1 270 ? 13.534 18.304 5.178 1.00 81.00 270 PRO A C 1
ATOM 2157 O O . PRO A 1 270 ? 13.676 18.600 3.995 1.00 81.00 270 PRO A O 1
ATOM 2160 N N . MET A 1 271 ? 12.594 18.849 5.942 1.00 76.88 271 MET A N 1
ATOM 2161 C CA . MET A 1 271 ? 11.661 19.865 5.466 1.00 76.88 271 MET A CA 1
ATOM 2162 C C . MET A 1 271 ? 11.582 21.016 6.471 1.00 76.88 271 MET A C 1
ATOM 2164 O O . MET A 1 271 ? 11.740 20.784 7.675 1.00 76.88 271 MET A O 1
ATOM 2168 N N . PRO A 1 272 ? 11.344 22.259 6.014 1.00 68.88 272 PRO A N 1
ATOM 2169 C CA . PRO A 1 272 ? 11.076 23.361 6.920 1.00 68.88 272 PRO A CA 1
ATOM 2170 C C . PRO A 1 272 ? 9.828 23.051 7.751 1.00 68.88 272 PRO A C 1
ATOM 2172 O O . PRO A 1 272 ? 8.813 22.565 7.249 1.00 68.88 272 PRO A O 1
ATOM 2175 N N . MET A 1 273 ? 9.927 23.315 9.049 1.00 65.50 273 MET A N 1
ATOM 2176 C CA . MET A 1 273 ? 8.853 23.050 9.995 1.00 65.50 273 MET A CA 1
ATOM 2177 C C . MET A 1 273 ? 7.616 23.902 9.667 1.00 65.50 273 MET A C 1
ATOM 2179 O O . MET A 1 273 ? 7.761 25.122 9.533 1.00 65.50 273 MET A O 1
ATOM 2183 N N . PRO A 1 274 ? 6.406 23.309 9.577 1.00 63.03 274 PRO A N 1
ATOM 2184 C CA . PRO A 1 274 ? 5.180 24.082 9.425 1.00 63.03 274 PRO A CA 1
ATOM 2185 C C . PRO A 1 274 ? 5.039 25.096 10.564 1.00 63.03 274 PRO A C 1
ATOM 2187 O O . PRO A 1 274 ? 5.308 24.787 11.727 1.00 63.03 274 PRO A O 1
ATOM 2190 N N . ALA A 1 275 ? 4.607 26.315 10.246 1.00 47.25 275 ALA A N 1
ATOM 2191 C CA . ALA A 1 275 ? 4.393 27.356 11.244 1.00 47.25 275 ALA A CA 1
ATOM 2192 C C . ALA A 1 275 ? 3.148 27.038 12.096 1.00 47.25 275 ALA A C 1
ATOM 2194 O O . ALA A 1 275 ? 2.037 27.446 11.773 1.00 47.25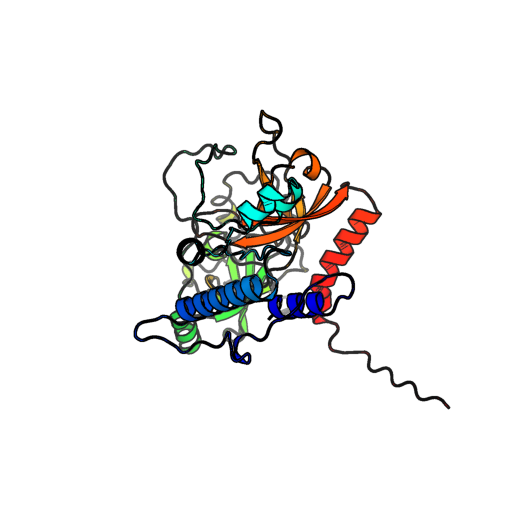 275 ALA A O 1
ATOM 2195 N N . GLY A 1 276 ? 3.332 26.300 13.193 1.00 55.06 276 GLY A N 1
ATOM 2196 C CA . GLY A 1 276 ? 2.273 25.976 14.152 1.00 55.06 276 GLY A CA 1
ATOM 2197 C C . GLY A 1 276 ? 2.412 24.566 14.724 1.00 55.06 276 GLY A C 1
ATOM 2198 O O . GLY A 1 276 ? 2.513 23.591 13.987 1.00 55.06 276 GLY A O 1
ATOM 2199 N N . SER A 1 277 ? 2.391 24.447 16.053 1.00 51.56 277 SER A N 1
ATOM 2200 C CA . SER A 1 277 ? 2.450 23.148 16.733 1.00 51.56 277 SER A CA 1
ATOM 2201 C C . SER A 1 277 ? 1.148 22.366 16.503 1.00 51.56 277 SER A C 1
ATOM 2203 O O . SER A 1 277 ? 0.064 22.863 16.811 1.00 51.56 277 SER A O 1
ATOM 2205 N N . GLY A 1 278 ? 1.249 21.147 15.958 1.00 56.62 278 GLY A N 1
ATOM 2206 C CA . GLY A 1 278 ? 0.131 20.198 15.841 1.00 56.62 278 GLY A CA 1
ATOM 2207 C C . GLY A 1 278 ? -0.647 20.193 14.516 1.00 56.62 278 GLY A C 1
ATOM 2208 O O . GLY A 1 278 ? -1.670 19.507 14.427 1.00 56.62 278 GLY A O 1
ATOM 2209 N N . GLY A 1 279 ? -0.188 20.922 13.492 1.00 65.56 279 GLY A N 1
ATOM 2210 C CA . GLY A 1 279 ? -0.725 20.817 12.129 1.00 65.56 279 GLY A CA 1
ATOM 2211 C C . GLY A 1 279 ? -0.429 19.455 11.484 1.00 65.56 279 GLY A C 1
ATOM 2212 O O . GLY A 1 279 ? 0.556 18.799 11.819 1.00 65.56 279 GLY A O 1
ATOM 2213 N N . ILE A 1 280 ? -1.286 19.006 10.560 1.00 72.00 280 ILE A N 1
ATOM 2214 C CA . ILE A 1 280 ? -0.994 17.824 9.734 1.00 72.00 280 ILE A CA 1
ATOM 2215 C C . ILE A 1 280 ? 0.087 18.230 8.732 1.00 72.00 280 ILE A C 1
ATOM 2217 O O . ILE A 1 280 ? -0.149 19.095 7.895 1.00 72.00 280 ILE A O 1
ATOM 2221 N N . ALA A 1 281 ? 1.258 17.606 8.816 1.00 79.38 281 ALA A N 1
ATOM 2222 C CA . ALA A 1 281 ? 2.341 17.799 7.865 1.00 79.38 281 ALA A CA 1
ATOM 2223 C C . ALA A 1 281 ? 2.321 16.688 6.809 1.00 79.38 281 ALA A C 1
ATOM 2225 O O . ALA A 1 281 ? 2.088 15.516 7.119 1.00 79.38 281 ALA A O 1
ATOM 2226 N N . HIS A 1 282 ? 2.606 17.060 5.564 1.00 83.19 282 HIS A N 1
ATOM 2227 C CA . HIS A 1 282 ? 2.839 16.124 4.471 1.00 83.19 282 HIS A CA 1
ATOM 2228 C C . HIS A 1 282 ? 4.347 16.006 4.264 1.00 83.19 282 HIS A C 1
ATOM 2230 O O . HIS A 1 282 ? 4.972 16.915 3.726 1.00 83.19 282 HIS A O 1
ATOM 2236 N N . ALA A 1 283 ? 4.925 14.895 4.709 1.00 86.88 283 ALA A N 1
ATOM 2237 C CA . ALA A 1 283 ? 6.357 14.640 4.618 1.00 86.88 283 ALA A CA 1
ATOM 2238 C C . ALA A 1 283 ? 6.658 13.596 3.536 1.00 86.88 283 ALA A C 1
ATOM 2240 O O . ALA A 1 283 ? 5.843 12.708 3.258 1.00 86.88 283 ALA A O 1
ATOM 2241 N N . LEU A 1 284 ? 7.848 13.676 2.941 1.00 91.12 284 LEU A N 1
ATOM 2242 C CA . LEU A 1 284 ? 8.375 12.630 2.072 1.00 91.12 284 LEU A CA 1
ATOM 2243 C C . LEU A 1 284 ? 9.261 11.696 2.892 1.00 91.12 284 LEU A C 1
ATOM 2245 O O . LEU A 1 284 ? 10.222 12.110 3.527 1.00 91.12 284 LEU A O 1
ATOM 2249 N N . PHE A 1 285 ? 8.925 10.416 2.885 1.00 93.81 285 PHE A N 1
ATOM 2250 C CA . PHE A 1 285 ? 9.733 9.352 3.447 1.00 93.81 285 PHE A CA 1
ATOM 2251 C C . PHE A 1 285 ? 10.703 8.823 2.390 1.00 93.81 285 PHE A C 1
ATOM 2253 O O . PHE A 1 285 ? 10.300 8.421 1.295 1.00 93.81 285 PHE A O 1
ATOM 2260 N N . VAL A 1 286 ? 11.980 8.768 2.751 1.00 93.00 286 VAL A N 1
ATOM 2261 C CA . VAL A 1 286 ? 13.071 8.234 1.941 1.00 93.00 286 VAL A CA 1
ATOM 2262 C C . VAL A 1 286 ? 13.461 6.863 2.487 1.00 93.00 286 VAL A C 1
ATOM 2264 O O . VAL A 1 286 ? 14.011 6.735 3.586 1.00 93.00 286 VAL A O 1
ATOM 2267 N N . SER A 1 287 ? 13.180 5.821 1.703 1.00 92.50 287 SER A N 1
ATOM 2268 C CA . SER A 1 287 ? 13.604 4.451 1.998 1.00 92.50 287 SER A CA 1
ATOM 2269 C C . SER A 1 287 ? 15.132 4.336 1.989 1.00 92.50 287 SER A C 1
ATOM 2271 O O . SER A 1 287 ? 15.814 4.936 1.159 1.00 92.50 287 SER A O 1
ATOM 2273 N N . LYS A 1 288 ? 15.689 3.499 2.874 1.00 90.19 288 LYS A N 1
ATOM 2274 C CA . LYS A 1 288 ? 17.112 3.107 2.814 1.00 90.19 288 LYS A CA 1
ATOM 2275 C C . LYS A 1 288 ? 17.448 2.340 1.536 1.00 90.19 288 LYS A C 1
ATOM 2277 O O . LYS A 1 288 ? 18.585 2.384 1.073 1.00 90.19 288 LYS A O 1
ATOM 2282 N N . ASP A 1 289 ? 16.474 1.621 0.990 1.00 89.00 289 ASP A N 1
ATOM 2283 C CA . ASP A 1 289 ? 16.605 0.965 -0.302 1.00 89.00 289 ASP A CA 1
ATOM 2284 C C . ASP A 1 289 ? 16.252 1.954 -1.413 1.00 89.00 289 ASP A C 1
ATOM 2286 O O . ASP A 1 289 ? 15.078 2.273 -1.607 1.00 89.00 289 ASP A O 1
ATOM 2290 N N . ARG A 1 290 ? 17.275 2.418 -2.141 1.00 87.69 290 ARG A N 1
ATOM 2291 C CA . ARG A 1 290 ? 17.159 3.415 -3.220 1.00 87.69 290 ARG A CA 1
ATOM 2292 C C . ARG A 1 290 ? 16.324 2.953 -4.413 1.00 87.69 290 ARG A C 1
ATOM 2294 O O . ARG A 1 290 ? 15.937 3.779 -5.227 1.00 87.69 290 ARG A O 1
ATOM 2301 N N . ARG A 1 291 ? 16.028 1.654 -4.512 1.00 89.69 291 ARG A N 1
ATOM 2302 C CA . ARG A 1 291 ? 15.125 1.097 -5.534 1.00 89.69 291 ARG A CA 1
ATOM 2303 C C . ARG A 1 291 ? 13.661 1.446 -5.275 1.00 89.69 291 ARG A C 1
ATOM 2305 O O . ARG A 1 291 ? 12.822 1.283 -6.156 1.00 89.69 291 ARG A O 1
ATOM 2312 N N . ILE A 1 292 ? 13.346 1.863 -4.051 1.00 91.00 292 ILE A N 1
ATOM 2313 C CA . ILE A 1 292 ? 11.997 2.212 -3.628 1.00 91.00 292 ILE A CA 1
ATOM 2314 C C . ILE A 1 292 ? 11.825 3.728 -3.776 1.00 91.00 292 ILE A C 1
ATOM 2316 O O . ILE A 1 292 ? 12.640 4.477 -3.231 1.00 91.00 292 ILE A O 1
ATOM 2320 N N . PRO A 1 293 ? 10.786 4.201 -4.488 1.00 91.19 293 PRO A N 1
ATOM 2321 C CA . PRO A 1 293 ? 10.535 5.631 -4.633 1.00 91.19 293 PRO A CA 1
ATOM 2322 C C . PRO A 1 293 ? 10.234 6.276 -3.274 1.00 91.19 293 PRO A C 1
ATOM 2324 O O . PRO A 1 293 ? 9.769 5.607 -2.348 1.00 91.19 293 PRO A O 1
ATOM 2327 N N . LYS A 1 294 ? 10.445 7.594 -3.166 1.00 92.75 294 LYS A N 1
ATOM 2328 C CA . LYS A 1 294 ? 10.003 8.371 -1.997 1.00 92.75 294 LYS A CA 1
ATOM 2329 C C . LYS A 1 294 ? 8.498 8.167 -1.776 1.00 92.75 294 LYS A C 1
ATOM 2331 O O . LYS A 1 294 ? 7.739 8.145 -2.744 1.00 92.75 294 LYS A O 1
ATOM 2336 N N . ILE A 1 295 ? 8.066 8.030 -0.524 1.00 93.25 295 ILE A N 1
ATOM 2337 C CA . ILE A 1 295 ? 6.663 7.776 -0.153 1.00 93.25 295 ILE A CA 1
ATOM 2338 C C . ILE A 1 295 ? 6.119 9.006 0.568 1.00 93.25 295 ILE A C 1
ATOM 2340 O O . ILE A 1 295 ? 6.722 9.473 1.527 1.00 93.25 295 ILE A O 1
ATOM 2344 N N . ARG A 1 296 ? 4.970 9.531 0.145 1.00 92.50 296 ARG A N 1
ATOM 2345 C CA . ARG A 1 296 ? 4.301 10.625 0.854 1.00 92.50 296 ARG A CA 1
ATOM 2346 C C . ARG A 1 296 ? 3.574 10.071 2.073 1.00 92.50 296 ARG A C 1
ATOM 2348 O O . ARG A 1 296 ? 2.723 9.196 1.924 1.00 92.50 296 ARG A O 1
ATOM 2355 N N . ILE A 1 297 ? 3.853 10.629 3.244 1.00 90.06 297 ILE A N 1
ATOM 2356 C CA . ILE A 1 297 ? 3.140 10.314 4.481 1.00 90.06 297 ILE A CA 1
ATOM 2357 C C . ILE A 1 297 ? 2.500 11.573 5.067 1.00 90.06 297 ILE A C 1
ATOM 2359 O O . ILE A 1 297 ? 3.033 12.675 4.936 1.00 90.06 297 ILE A O 1
ATOM 2363 N N . GLN A 1 298 ? 1.355 11.404 5.722 1.00 85.00 298 GLN A N 1
ATOM 2364 C CA . GLN A 1 298 ? 0.742 12.440 6.552 1.00 85.00 298 GLN A CA 1
ATOM 2365 C C . GLN A 1 298 ? 1.041 12.125 8.015 1.00 85.00 298 GLN A C 1
ATOM 2367 O O . GLN A 1 298 ? 0.794 11.009 8.464 1.00 85.00 298 GLN A O 1
ATOM 2372 N N . THR A 1 299 ? 1.570 13.090 8.760 1.00 82.69 299 THR A N 1
ATOM 2373 C CA . THR A 1 299 ? 1.843 12.922 10.192 1.00 82.69 299 THR A CA 1
ATOM 2374 C C . THR A 1 299 ? 1.633 14.229 10.934 1.00 82.69 299 THR A C 1
ATOM 2376 O O . THR A 1 299 ? 1.889 15.314 10.413 1.00 82.69 299 THR A O 1
ATOM 2379 N N . ARG A 1 300 ? 1.172 14.131 12.180 1.00 81.69 300 ARG A N 1
ATOM 2380 C CA . ARG A 1 300 ? 1.096 15.272 13.109 1.00 81.69 300 ARG A CA 1
ATOM 2381 C C . ARG A 1 300 ? 2.335 15.393 13.990 1.00 81.69 300 ARG A C 1
ATOM 2383 O O . ARG A 1 300 ? 2.444 16.324 14.780 1.00 81.69 300 ARG A O 1
ATOM 2390 N N . GLN A 1 301 ? 3.249 14.433 13.880 1.00 80.31 301 GLN A N 1
ATOM 2391 C CA . GLN A 1 301 ? 4.410 14.275 14.748 1.00 80.31 301 GLN A CA 1
ATOM 2392 C C . GLN A 1 301 ? 5.722 14.461 13.990 1.00 80.31 301 GLN A C 1
ATOM 2394 O O . GLN A 1 301 ? 6.731 13.876 14.374 1.00 80.31 301 GLN A O 1
ATOM 2399 N N . VAL A 1 302 ? 5.730 15.272 12.927 1.00 81.19 302 VAL A N 1
ATOM 2400 C CA . VAL A 1 302 ? 6.917 15.464 12.077 1.00 81.19 302 VAL A CA 1
ATOM 2401 C C . VAL A 1 302 ? 8.164 15.840 12.896 1.00 81.19 302 VAL A C 1
ATOM 2403 O O . VAL A 1 302 ? 9.224 15.263 12.672 1.00 81.19 302 VAL A O 1
ATOM 2406 N N . GLU A 1 303 ? 8.010 16.670 13.938 1.00 80.75 303 GLU A N 1
ATOM 2407 C CA . GLU A 1 303 ? 9.069 17.044 14.897 1.00 80.75 303 GLU A CA 1
ATOM 2408 C C . GLU A 1 303 ? 9.714 15.834 15.579 1.00 80.75 303 GLU A C 1
ATOM 2410 O O . GLU A 1 303 ? 10.925 15.772 15.763 1.00 80.75 303 GLU A O 1
ATOM 2415 N N . ASN A 1 304 ? 8.902 14.841 15.939 1.00 83.69 304 ASN A N 1
ATOM 2416 C CA . ASN A 1 304 ? 9.358 13.651 16.643 1.00 83.69 304 ASN A CA 1
ATOM 2417 C C . ASN A 1 304 ? 9.933 12.588 15.705 1.00 83.69 304 ASN A C 1
ATOM 2419 O O . ASN A 1 304 ? 10.522 11.625 16.207 1.00 83.69 304 ASN A O 1
ATOM 2423 N N . LEU A 1 305 ? 9.713 12.709 14.393 1.00 84.69 305 LEU A N 1
ATOM 2424 C CA . LEU A 1 305 ? 10.079 11.706 13.391 1.00 84.69 305 LEU A CA 1
ATOM 2425 C C . LEU A 1 305 ? 11.257 12.134 12.503 1.00 84.69 305 LEU A C 1
ATOM 2427 O O . LEU A 1 305 ? 11.901 11.253 11.938 1.00 84.69 305 LEU A O 1
ATOM 2431 N N . LEU A 1 306 ? 11.553 13.437 12.397 1.00 85.44 306 LEU A N 1
ATOM 2432 C CA . LEU A 1 306 ? 12.576 13.981 11.492 1.00 85.44 306 LEU A CA 1
ATOM 2433 C C . LEU A 1 306 ? 13.957 13.327 11.699 1.00 85.44 306 LEU A C 1
ATOM 2435 O O . LEU A 1 306 ? 14.552 12.817 10.753 1.00 85.44 306 LEU A O 1
ATOM 2439 N N . ASP A 1 307 ? 14.406 13.235 12.953 1.00 87.81 307 ASP A N 1
ATOM 2440 C CA . ASP A 1 307 ? 15.723 12.688 13.318 1.00 87.81 307 ASP A CA 1
ATOM 2441 C C . ASP A 1 307 ? 15.693 11.187 13.648 1.00 87.81 307 ASP A C 1
ATOM 2443 O O . ASP A 1 307 ? 16.580 10.652 14.324 1.00 87.81 307 ASP A O 1
ATOM 2447 N N . LYS A 1 308 ? 14.657 10.472 13.192 1.00 90.69 308 LYS A N 1
ATOM 2448 C CA . LYS A 1 308 ? 14.454 9.058 13.520 1.00 90.69 308 LYS A CA 1
ATOM 2449 C C . LYS A 1 308 ? 14.410 8.154 12.296 1.00 90.69 308 LYS A C 1
ATOM 2451 O O . LYS A 1 308 ? 14.105 8.540 11.165 1.00 90.69 308 LYS A O 1
ATOM 2456 N N . ARG A 1 309 ? 14.734 6.887 12.540 1.00 93.06 309 ARG A N 1
ATOM 2457 C CA . ARG A 1 309 ? 14.447 5.771 11.644 1.00 93.06 309 ARG A CA 1
ATOM 2458 C C . ARG A 1 309 ? 13.024 5.311 11.901 1.00 93.06 309 ARG A C 1
ATOM 2460 O O . ARG A 1 309 ? 12.671 4.984 13.034 1.00 93.06 309 ARG A O 1
ATOM 2467 N N . ILE A 1 310 ? 12.220 5.275 10.850 1.00 93.44 310 ILE A N 1
ATOM 2468 C CA . ILE A 1 310 ? 10.813 4.885 10.911 1.00 93.44 310 ILE A CA 1
ATOM 2469 C C . ILE A 1 310 ? 10.522 3.781 9.899 1.00 93.44 310 ILE A C 1
ATOM 2471 O O . ILE A 1 310 ? 11.279 3.562 8.947 1.00 93.44 310 ILE A O 1
ATOM 2475 N N . ILE A 1 311 ? 9.419 3.078 10.131 1.00 93.06 311 ILE A N 1
ATOM 2476 C CA . ILE A 1 311 ? 8.864 2.076 9.227 1.00 93.06 311 ILE A CA 1
ATOM 2477 C C . ILE A 1 311 ? 7.595 2.640 8.605 1.00 93.06 311 ILE A C 1
ATOM 2479 O O . ILE A 1 311 ? 6.708 3.078 9.335 1.00 93.06 311 ILE A O 1
ATOM 2483 N N . VAL A 1 312 ? 7.499 2.578 7.281 1.00 93.12 312 VAL A N 1
ATOM 2484 C CA . VAL A 1 312 ? 6.343 3.039 6.507 1.00 93.12 312 VAL A CA 1
ATOM 2485 C C . VAL A 1 312 ? 5.797 1.893 5.660 1.00 93.12 312 VAL A C 1
ATOM 2487 O O . VAL A 1 312 ? 6.564 1.165 5.025 1.00 93.12 312 VAL A O 1
ATOM 2490 N N . ASP A 1 313 ? 4.473 1.756 5.646 1.00 93.12 313 ASP A N 1
ATOM 2491 C CA . ASP A 1 313 ? 3.739 0.884 4.726 1.00 93.12 313 ASP A CA 1
ATOM 2492 C C . ASP A 1 313 ? 3.113 1.737 3.610 1.00 93.12 313 ASP A C 1
ATOM 2494 O O . ASP A 1 313 ? 2.686 2.870 3.836 1.00 93.12 313 ASP A O 1
ATOM 2498 N N . VAL A 1 314 ? 3.073 1.193 2.391 1.00 92.56 314 VAL A N 1
ATOM 2499 C CA . VAL A 1 314 ? 2.443 1.842 1.231 1.00 92.56 314 VAL A CA 1
ATOM 2500 C C . VAL A 1 314 ? 0.966 1.471 1.171 1.00 92.56 314 VAL A C 1
ATOM 2502 O O . VAL A 1 314 ? 0.618 0.290 1.223 1.00 92.56 314 VAL A O 1
ATOM 2505 N N . ASP A 1 315 ? 0.117 2.477 0.981 1.00 88.69 315 ASP A N 1
ATOM 2506 C CA . ASP A 1 315 ? -1.336 2.324 0.940 1.00 88.69 315 ASP A CA 1
ATOM 2507 C C . ASP A 1 315 ? -1.869 2.330 -0.489 1.00 88.69 315 ASP A C 1
ATOM 2509 O O . ASP A 1 315 ? -2.651 1.462 -0.886 1.00 88.69 315 ASP A O 1
ATOM 2513 N N . SER A 1 316 ? -1.463 3.328 -1.278 1.00 89.25 316 SER A N 1
ATOM 2514 C CA . SER A 1 316 ? -1.980 3.530 -2.628 1.00 89.25 316 SER A CA 1
ATOM 2515 C C . SER A 1 316 ? -1.025 4.353 -3.489 1.00 89.25 316 SER A C 1
ATOM 2517 O O . SER A 1 316 ? -0.112 5.010 -2.993 1.00 89.25 316 SER A O 1
ATOM 2519 N N . TRP A 1 317 ? -1.233 4.330 -4.805 1.00 91.69 317 TRP A N 1
ATOM 2520 C CA . TRP A 1 317 ? -0.532 5.225 -5.720 1.00 91.69 317 TRP A CA 1
ATOM 2521 C C . TRP A 1 317 ? -1.460 5.628 -6.864 1.00 91.69 317 TRP A C 1
ATOM 2523 O O . TRP A 1 317 ? -1.697 4.848 -7.790 1.00 91.69 317 TRP A O 1
ATOM 2533 N N . ASP A 1 318 ? -1.992 6.846 -6.776 1.00 86.06 318 ASP A N 1
ATOM 2534 C CA . ASP A 1 318 ? -2.868 7.425 -7.796 1.00 86.06 318 ASP A CA 1
ATOM 2535 C C . ASP A 1 318 ? -2.085 7.820 -9.062 1.00 86.06 318 ASP A C 1
ATOM 2537 O O . ASP A 1 318 ? -0.920 8.216 -9.003 1.00 86.06 318 ASP A O 1
ATOM 2541 N N . CYS A 1 319 ? -2.745 7.755 -10.218 1.00 85.19 319 CYS A N 1
ATOM 2542 C CA . CYS A 1 319 ? -2.233 8.213 -11.506 1.00 85.19 319 CYS A CA 1
ATOM 2543 C C . CYS A 1 319 ? -1.854 9.707 -11.558 1.00 85.19 319 CYS A C 1
ATOM 2545 O O . CYS A 1 319 ? -1.024 10.101 -12.378 1.00 85.19 319 CYS A O 1
ATOM 2547 N N . GLN A 1 320 ? -2.430 10.534 -10.687 1.00 84.12 320 GLN A N 1
ATOM 2548 C CA . GLN A 1 320 ? -2.162 11.971 -10.586 1.00 84.12 320 GLN A CA 1
ATOM 2549 C C . GLN A 1 320 ? -1.067 12.303 -9.567 1.00 84.12 320 GLN A C 1
ATOM 2551 O O . GLN A 1 320 ? -0.576 13.427 -9.541 1.00 84.12 320 GLN A O 1
ATOM 2556 N N . SER A 1 321 ? -0.669 11.347 -8.723 1.00 85.88 321 SER A N 1
ATOM 2557 C CA . SER A 1 321 ? 0.295 11.595 -7.652 1.00 85.88 321 SER A CA 1
ATOM 2558 C C . SER A 1 321 ? 1.691 11.143 -8.048 1.00 85.88 321 SER A C 1
ATOM 2560 O O . SER A 1 321 ? 1.902 9.961 -8.301 1.00 85.88 321 SER A O 1
ATOM 2562 N N . ARG A 1 322 ? 2.678 12.049 -8.020 1.00 87.19 322 ARG A N 1
ATOM 2563 C CA . ARG A 1 322 ? 4.084 11.725 -8.332 1.00 87.19 322 ARG A CA 1
ATOM 2564 C C . ARG A 1 322 ? 4.653 10.634 -7.421 1.00 87.19 322 ARG A C 1
ATOM 2566 O O . ARG A 1 322 ? 5.389 9.783 -7.916 1.00 87.19 322 ARG A O 1
ATOM 2573 N N . TYR A 1 323 ? 4.265 10.643 -6.146 1.00 90.38 323 TYR A N 1
ATOM 2574 C CA . TYR A 1 323 ? 4.706 9.709 -5.108 1.00 90.38 323 TYR A CA 1
ATOM 2575 C C . TYR A 1 323 ? 3.540 8.837 -4.609 1.00 90.38 323 TYR A C 1
ATOM 2577 O O . TYR A 1 323 ? 2.402 9.324 -4.569 1.00 90.38 323 TYR A O 1
ATOM 2585 N N . PRO A 1 324 ? 3.789 7.577 -4.211 1.00 92.31 324 PRO A N 1
ATOM 2586 C CA . PRO A 1 324 ? 2.804 6.761 -3.509 1.00 92.31 324 PRO A CA 1
ATOM 2587 C C . PRO A 1 324 ? 2.442 7.379 -2.154 1.00 92.31 324 PRO A C 1
ATOM 2589 O O . PRO A 1 324 ? 3.265 8.053 -1.533 1.00 92.31 324 PRO A O 1
ATOM 2592 N N . SER A 1 325 ? 1.220 7.129 -1.690 1.00 90.19 325 SER A N 1
ATOM 2593 C CA . SER A 1 325 ? 0.783 7.452 -0.334 1.00 90.19 325 SER A CA 1
ATOM 2594 C C . SER A 1 325 ? 1.077 6.285 0.605 1.00 90.19 325 SER A C 1
ATOM 2596 O O . SER A 1 325 ? 0.879 5.122 0.239 1.00 90.19 325 SER A O 1
ATOM 2598 N N . GLY A 1 326 ? 1.495 6.588 1.825 1.00 91.44 326 GLY A N 1
ATOM 2599 C CA . GLY A 1 326 ? 1.687 5.599 2.877 1.00 91.44 326 GLY A CA 1
ATOM 2600 C C . GLY A 1 326 ? 1.445 6.171 4.267 1.00 91.44 326 GLY A C 1
ATOM 2601 O O . GLY A 1 326 ? 1.201 7.371 4.430 1.00 91.44 326 GLY A O 1
ATOM 2602 N N . HIS A 1 327 ? 1.576 5.307 5.268 1.00 89.25 327 HIS A N 1
ATOM 2603 C CA . HIS A 1 327 ? 1.417 5.654 6.676 1.00 89.25 327 HIS A CA 1
ATOM 2604 C C . HIS A 1 327 ? 2.597 5.145 7.510 1.00 89.25 327 HIS A C 1
ATOM 2606 O O . HIS A 1 327 ? 3.242 4.141 7.187 1.00 89.25 327 HIS A O 1
ATOM 2612 N N . CYS A 1 328 ? 2.898 5.858 8.596 1.00 89.50 328 CYS A N 1
ATOM 2613 C CA . CYS A 1 328 ? 3.940 5.452 9.531 1.00 89.50 328 CYS A CA 1
ATOM 2614 C C . CYS A 1 328 ? 3.419 4.297 10.385 1.00 89.50 328 CYS A C 1
ATOM 2616 O O . CYS A 1 328 ? 2.385 4.429 11.024 1.00 89.50 328 CYS A O 1
ATOM 2618 N N . VAL A 1 329 ? 4.135 3.173 10.413 1.00 88.25 329 VAL A N 1
ATOM 2619 C CA . VAL A 1 329 ? 3.781 1.985 11.205 1.00 88.25 329 VAL A CA 1
ATOM 2620 C C . VAL A 1 329 ? 4.394 2.053 12.597 1.00 88.25 329 VAL A C 1
ATOM 2622 O O . VAL A 1 329 ? 3.757 1.688 13.585 1.00 88.25 329 VAL A O 1
ATOM 2625 N N . ARG A 1 330 ? 5.669 2.450 12.679 1.00 87.94 330 ARG A N 1
ATOM 2626 C CA . ARG A 1 330 ? 6.367 2.648 13.952 1.00 87.94 330 ARG A CA 1
ATOM 2627 C C . ARG A 1 330 ? 7.687 3.385 13.787 1.00 87.94 330 ARG A C 1
ATOM 2629 O O . ARG A 1 330 ? 8.352 3.291 12.756 1.00 87.94 330 ARG A O 1
ATOM 2636 N N . THR A 1 331 ? 8.124 3.969 14.889 1.00 90.50 331 THR A N 1
ATOM 2637 C CA . THR A 1 331 ? 9.478 4.486 15.080 1.00 90.50 331 THR A CA 1
ATOM 2638 C C . THR A 1 331 ? 10.411 3.371 15.560 1.00 90.50 331 THR A C 1
ATOM 2640 O O . THR A 1 331 ? 10.033 2.564 16.412 1.00 90.50 331 THR A O 1
ATOM 2643 N N . ILE A 1 332 ? 11.618 3.308 14.999 1.00 88.81 332 ILE A N 1
ATOM 2644 C CA . ILE A 1 332 ? 12.681 2.377 15.402 1.00 88.81 332 ILE A CA 1
ATOM 2645 C C . ILE A 1 332 ? 13.574 3.051 16.449 1.00 88.81 332 ILE A C 1
ATOM 2647 O O . ILE A 1 332 ? 13.691 2.545 17.559 1.00 88.81 332 ILE A O 1
ATOM 2651 N N . GLY A 1 333 ? 14.140 4.218 16.128 1.00 89.75 333 GLY A N 1
ATOM 2652 C CA . GLY A 1 333 ? 15.066 4.933 17.010 1.00 89.75 333 GLY A CA 1
ATOM 2653 C C . GLY A 1 333 ? 15.742 6.115 16.319 1.00 89.75 333 GLY A C 1
ATOM 2654 O O . GLY A 1 333 ? 15.349 6.483 15.213 1.00 89.75 333 GLY A O 1
ATOM 2655 N N . GLU A 1 334 ? 16.729 6.725 16.967 1.00 90.62 334 GLU A N 1
ATOM 2656 C CA . GLU A 1 334 ? 17.453 7.892 16.444 1.00 90.62 334 GLU A CA 1
ATOM 2657 C C . GLU A 1 334 ? 18.397 7.522 15.294 1.00 90.62 334 GLU A C 1
ATOM 2659 O O . GLU A 1 334 ? 18.986 6.438 15.249 1.00 90.62 334 GLU A O 1
ATOM 2664 N N . ILE A 1 335 ? 18.543 8.431 14.331 1.00 88.88 335 ILE A N 1
ATOM 2665 C CA . ILE A 1 335 ? 19.470 8.246 13.214 1.00 88.88 335 ILE A CA 1
ATOM 2666 C C . ILE A 1 335 ? 20.912 8.208 13.741 1.00 88.88 335 ILE A C 1
ATOM 2668 O O . ILE A 1 335 ? 21.347 9.095 14.466 1.00 88.88 335 ILE A O 1
ATOM 2672 N N . GLY A 1 336 ? 21.678 7.194 13.328 1.00 85.56 336 GLY A N 1
ATOM 2673 C CA . GLY A 1 336 ? 23.083 7.038 13.720 1.00 85.56 336 GLY A CA 1
ATOM 2674 C C . GLY A 1 336 ? 23.303 6.240 15.006 1.00 85.56 336 GLY A C 1
ATOM 2675 O O . GLY A 1 336 ? 24.441 5.853 15.277 1.00 85.56 336 GLY A O 1
ATOM 2676 N N . ASP A 1 337 ? 22.244 5.916 15.753 1.00 91.25 337 ASP A N 1
ATOM 2677 C CA . ASP A 1 337 ? 22.341 4.951 16.842 1.00 91.25 337 ASP A CA 1
ATOM 2678 C C . ASP A 1 337 ? 22.634 3.540 16.299 1.00 91.25 337 ASP A C 1
ATOM 2680 O O . ASP A 1 337 ? 22.027 3.067 15.332 1.00 91.25 337 ASP A O 1
ATOM 2684 N N . ARG A 1 338 ? 23.590 2.849 16.927 1.00 89.06 338 ARG A N 1
ATOM 2685 C CA . ARG A 1 338 ? 24.093 1.558 16.440 1.00 89.06 338 ARG A CA 1
ATOM 2686 C C . ARG A 1 338 ? 23.025 0.474 16.505 1.00 89.06 338 ARG A C 1
ATOM 2688 O O . ARG A 1 338 ? 22.935 -0.349 15.590 1.00 89.06 338 ARG A O 1
ATOM 2695 N N . ASP A 1 339 ? 22.259 0.438 17.588 1.00 88.25 339 ASP A N 1
ATOM 2696 C CA . ASP A 1 339 ? 21.266 -0.611 17.807 1.00 88.25 339 ASP A CA 1
ATOM 2697 C C . ASP A 1 339 ? 20.072 -0.389 16.860 1.00 88.25 339 ASP A C 1
ATOM 2699 O O . ASP A 1 339 ? 19.610 -1.331 16.211 1.00 88.25 339 ASP A O 1
ATOM 2703 N N . THR A 1 340 ? 19.696 0.875 16.646 1.00 87.94 340 THR A N 1
ATOM 2704 C CA . THR A 1 340 ? 18.715 1.307 15.641 1.00 87.94 340 THR A CA 1
ATOM 2705 C C . THR A 1 340 ? 19.129 0.916 14.218 1.00 87.94 340 THR A C 1
ATOM 2707 O O . THR A 1 340 ? 18.353 0.280 13.503 1.00 87.94 340 THR A O 1
ATOM 2710 N N . GLU A 1 341 ? 20.348 1.244 13.774 1.00 89.50 341 GLU A N 1
ATOM 2711 C CA . GLU A 1 341 ? 20.814 0.887 12.421 1.00 89.50 341 GLU A CA 1
ATOM 2712 C C . GLU 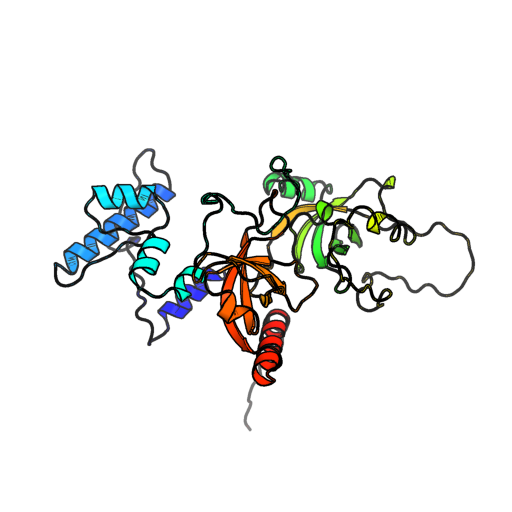A 1 341 ? 20.955 -0.637 12.243 1.00 89.50 341 GLU A C 1
ATOM 2714 O O . GLU A 1 341 ? 20.681 -1.164 11.161 1.00 89.50 341 GLU A O 1
ATOM 2719 N N . SER A 1 342 ? 21.306 -1.365 13.309 1.00 86.69 342 SER A N 1
ATOM 2720 C CA . SER A 1 342 ? 21.337 -2.834 13.301 1.00 86.69 342 SER A CA 1
ATOM 2721 C C . SER A 1 342 ? 19.938 -3.427 13.110 1.00 86.69 342 SER A C 1
ATOM 2723 O O . SER A 1 342 ? 19.759 -4.387 12.357 1.00 86.69 342 SER A O 1
ATOM 2725 N N . GLU A 1 343 ? 18.924 -2.854 13.756 1.00 86.00 343 GLU A N 1
ATOM 2726 C CA . GLU A 1 343 ? 17.534 -3.274 13.587 1.00 86.00 343 GLU A CA 1
ATOM 2727 C C . GLU A 1 343 ? 16.999 -2.942 12.186 1.00 86.00 343 GLU A C 1
ATOM 2729 O O . GLU A 1 343 ? 16.401 -3.807 11.542 1.00 86.00 343 GLU A O 1
ATOM 2734 N N . VAL A 1 344 ? 17.277 -1.738 11.671 1.00 85.00 344 VAL A N 1
ATOM 2735 C CA . VAL A 1 344 ? 16.948 -1.332 10.291 1.00 85.00 344 VAL A CA 1
ATOM 2736 C C . VAL A 1 344 ? 17.512 -2.332 9.282 1.00 85.00 344 VAL A C 1
ATOM 2738 O O . VAL A 1 344 ? 16.791 -2.789 8.390 1.00 85.00 344 VAL A O 1
ATOM 2741 N N . TRP A 1 345 ? 18.781 -2.709 9.450 1.00 80.25 345 TRP A N 1
ATOM 2742 C CA . TRP A 1 345 ? 19.440 -3.708 8.618 1.00 80.25 345 TRP A CA 1
ATOM 2743 C C . TRP A 1 345 ? 18.733 -5.064 8.692 1.00 80.25 345 TRP A C 1
ATOM 2745 O O . TRP A 1 345 ? 18.379 -5.638 7.663 1.00 80.25 345 TRP A O 1
ATOM 2755 N N . ASN A 1 346 ? 18.455 -5.559 9.899 1.00 79.00 346 ASN A N 1
ATOM 2756 C CA . ASN A 1 346 ? 17.782 -6.844 10.088 1.00 79.00 346 ASN A CA 1
ATOM 2757 C C . ASN A 1 346 ? 16.387 -6.879 9.455 1.00 79.00 346 ASN A C 1
ATOM 2759 O O . ASN A 1 346 ? 16.020 -7.889 8.855 1.00 79.00 346 ASN A O 1
ATOM 2763 N N . ILE A 1 347 ? 15.621 -5.790 9.541 1.00 77.12 347 ILE A N 1
ATOM 2764 C CA . ILE A 1 347 ? 14.292 -5.705 8.923 1.00 77.12 347 ILE A CA 1
ATOM 2765 C C . ILE A 1 347 ? 14.410 -5.744 7.395 1.00 77.12 347 ILE A C 1
ATOM 2767 O O . ILE A 1 347 ? 13.717 -6.544 6.764 1.00 77.12 347 ILE A O 1
ATOM 2771 N N . GLY A 1 348 ? 15.341 -4.978 6.813 1.00 64.81 348 GLY A N 1
ATOM 2772 C CA . GLY A 1 348 ? 15.610 -5.001 5.370 1.00 64.81 348 GLY A CA 1
ATOM 2773 C C . GLY A 1 348 ? 16.078 -6.371 4.858 1.00 64.81 348 GLY A C 1
ATOM 2774 O O . GLY A 1 348 ? 15.707 -6.796 3.761 1.00 64.81 348 GLY A O 1
ATOM 2775 N N . PHE A 1 349 ? 16.827 -7.122 5.671 1.00 58.53 349 PHE A N 1
ATOM 2776 C CA . PHE A 1 349 ? 17.229 -8.494 5.348 1.00 58.53 349 PHE A CA 1
ATOM 2777 C C . PHE A 1 349 ? 16.124 -9.527 5.574 1.00 58.53 349 PHE A C 1
ATOM 2779 O O . PHE A 1 349 ? 16.068 -10.509 4.837 1.00 58.53 349 PHE A O 1
ATOM 2786 N N . CYS A 1 350 ? 15.222 -9.335 6.537 1.00 49.69 350 CYS A N 1
ATOM 2787 C CA . CYS A 1 350 ? 14.093 -10.243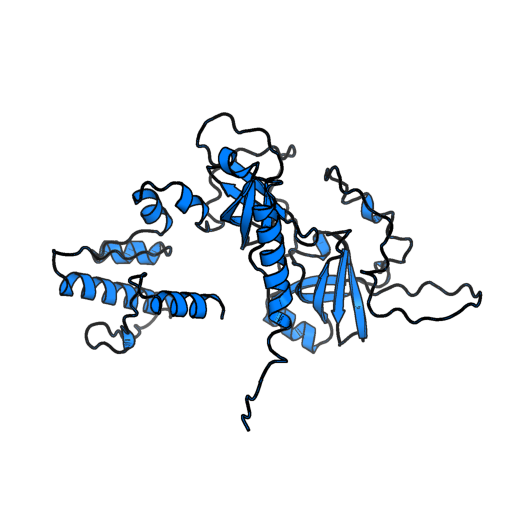 6.763 1.00 49.69 350 CYS A CA 1
ATOM 2788 C C . CYS A 1 350 ? 13.117 -10.247 5.574 1.00 49.69 350 CYS A C 1
ATOM 2790 O O . CYS A 1 350 ? 12.599 -11.306 5.216 1.00 49.69 350 CYS A O 1
ATOM 2792 N N . THR A 1 351 ? 12.941 -9.106 4.896 1.00 44.09 351 THR A N 1
ATOM 2793 C CA . THR A 1 351 ? 12.216 -9.025 3.614 1.00 44.09 351 THR A CA 1
ATOM 2794 C C . THR A 1 351 ? 12.919 -9.776 2.477 1.00 44.09 351 THR A C 1
ATOM 2796 O O . THR A 1 351 ? 12.247 -10.339 1.616 1.00 44.09 351 THR A O 1
ATOM 2799 N N . ILE A 1 352 ? 14.253 -9.880 2.504 1.00 38.81 352 ILE A N 1
ATOM 2800 C CA . ILE A 1 352 ? 15.049 -10.637 1.519 1.00 38.81 352 ILE A CA 1
ATOM 2801 C C . ILE A 1 352 ? 15.103 -12.144 1.867 1.00 38.81 352 ILE A C 1
ATOM 2803 O O . ILE A 1 352 ? 15.063 -12.997 0.981 1.00 38.81 352 ILE A O 1
ATOM 2807 N N . SER A 1 353 ? 15.128 -12.504 3.156 1.00 28.92 353 SER A N 1
ATOM 2808 C CA . SER A 1 353 ? 15.291 -13.887 3.642 1.00 28.92 353 SER A CA 1
ATOM 2809 C C . SER A 1 353 ? 14.026 -14.745 3.599 1.00 28.92 353 SER A C 1
ATOM 2811 O O . SER A 1 353 ? 14.127 -15.973 3.684 1.00 28.92 353 SER A O 1
ATOM 2813 N N . LEU A 1 354 ? 12.835 -14.164 3.407 1.00 31.42 354 LEU A N 1
ATOM 2814 C CA . LEU A 1 354 ? 11.610 -14.966 3.274 1.00 31.42 354 LEU A CA 1
ATOM 2815 C C . LEU A 1 354 ? 11.586 -15.847 2.008 1.00 31.42 354 LEU A C 1
ATOM 2817 O O . LEU A 1 354 ? 10.727 -16.719 1.901 1.00 31.42 354 LEU A O 1
ATOM 2821 N N . PHE A 1 355 ? 12.551 -15.690 1.092 1.00 30.95 355 PHE A N 1
ATOM 2822 C CA . PHE A 1 355 ? 12.724 -16.565 -0.072 1.00 30.95 355 PHE A CA 1
ATOM 2823 C C . PHE A 1 355 ? 13.734 -17.713 0.126 1.00 30.95 355 PHE A C 1
ATOM 2825 O O . PHE A 1 355 ? 13.757 -18.633 -0.686 1.00 30.95 355 PHE A O 1
ATOM 2832 N N . VAL A 1 356 ? 14.540 -17.713 1.198 1.00 29.75 356 VAL A N 1
ATOM 2833 C CA . VAL A 1 356 ? 15.611 -18.719 1.395 1.00 29.75 356 VAL A CA 1
ATOM 2834 C C . VAL A 1 356 ? 15.265 -19.771 2.464 1.00 29.75 356 VAL A C 1
ATOM 2836 O O . VAL A 1 356 ? 15.823 -20.864 2.456 1.00 29.75 356 VAL A O 1
ATOM 2839 N N . SER A 1 357 ? 14.268 -19.539 3.323 1.00 28.83 357 SER A N 1
ATOM 2840 C CA . SER A 1 357 ? 13.944 -20.460 4.435 1.00 28.83 357 SER A CA 1
ATOM 2841 C C . SER A 1 357 ? 12.942 -21.593 4.135 1.00 28.83 357 SER A C 1
ATOM 2843 O O . SER A 1 357 ? 12.452 -22.220 5.071 1.00 28.83 357 SER A O 1
ATOM 2845 N N . ILE A 1 358 ? 12.644 -21.917 2.867 1.00 33.56 358 ILE A N 1
ATOM 2846 C CA . ILE A 1 358 ? 11.827 -23.110 2.516 1.00 33.56 358 ILE A CA 1
ATOM 2847 C C . ILE A 1 358 ? 12.672 -24.296 2.012 1.00 33.56 358 ILE A C 1
ATOM 2849 O O . ILE A 1 358 ? 12.152 -25.397 1.845 1.00 33.56 358 ILE A O 1
ATOM 2853 N N . VAL A 1 359 ? 13.996 -24.155 1.879 1.00 35.25 359 VAL A N 1
ATOM 2854 C CA . VAL A 1 359 ? 14.868 -25.294 1.543 1.00 35.25 359 VAL A CA 1
ATOM 2855 C C . VAL A 1 359 ? 16.059 -25.343 2.490 1.00 35.25 359 VAL A C 1
ATOM 2857 O O . VAL A 1 359 ? 17.099 -24.746 2.246 1.00 35.25 359 VAL A O 1
ATOM 2860 N N . GLY A 1 360 ? 15.909 -26.102 3.575 1.00 34.66 360 GLY A N 1
ATOM 2861 C CA . GLY A 1 360 ? 17.052 -26.579 4.352 1.00 34.66 360 GLY A CA 1
ATOM 2862 C C . GLY A 1 360 ? 16.984 -26.270 5.838 1.00 34.66 360 GLY A C 1
ATOM 2863 O O . GLY A 1 360 ? 17.590 -25.311 6.302 1.00 34.66 360 GLY A O 1
ATOM 2864 N N . LYS A 1 361 ? 16.308 -27.149 6.586 1.00 29.28 361 LYS A N 1
ATOM 2865 C CA . LYS A 1 361 ? 16.824 -27.779 7.819 1.00 29.28 361 LYS A CA 1
ATOM 2866 C C . LYS A 1 361 ? 15.765 -28.720 8.396 1.00 29.28 361 LYS A C 1
ATOM 2868 O O . LYS A 1 361 ? 15.138 -28.458 9.415 1.00 29.28 361 LYS A O 1
ATOM 2873 N N . ILE A 1 362 ? 15.596 -29.861 7.729 1.00 27.86 362 ILE A N 1
ATOM 2874 C CA . ILE A 1 362 ? 15.237 -31.096 8.427 1.00 27.86 362 ILE A CA 1
ATOM 2875 C C . ILE A 1 362 ? 16.551 -31.592 9.040 1.00 27.86 362 ILE A C 1
ATOM 2877 O O . ILE A 1 362 ? 17.373 -32.188 8.350 1.00 27.86 362 ILE A O 1
ATOM 2881 N N . SER A 1 363 ? 16.786 -31.291 10.317 1.00 25.38 363 SER A N 1
ATOM 2882 C CA . SER A 1 363 ? 17.797 -31.997 11.107 1.00 25.38 363 SER A CA 1
ATOM 2883 C C . SER A 1 363 ? 17.099 -33.138 11.830 1.00 25.38 363 SER A C 1
ATOM 2885 O O . SER A 1 363 ? 16.444 -32.942 12.849 1.00 25.38 363 SER A O 1
ATOM 2887 N N . ILE A 1 364 ? 17.226 -34.334 11.258 1.00 27.19 364 ILE A N 1
ATOM 2888 C CA . ILE A 1 364 ? 16.941 -35.590 11.945 1.00 27.19 364 ILE A CA 1
ATOM 2889 C C . ILE A 1 364 ? 18.036 -35.763 13.002 1.00 27.19 364 ILE A C 1
ATOM 2891 O O . ILE A 1 364 ? 19.208 -35.922 12.668 1.00 27.19 364 ILE A O 1
ATOM 2895 N N . ILE A 1 365 ? 17.653 -35.711 14.275 1.00 27.06 365 ILE A N 1
ATOM 2896 C CA . ILE A 1 365 ? 18.480 -36.193 15.380 1.00 27.06 365 ILE A CA 1
ATOM 2897 C C . ILE A 1 365 ? 18.244 -37.704 15.448 1.00 27.06 365 ILE A C 1
ATOM 2899 O O . ILE A 1 365 ? 17.184 -38.139 15.890 1.00 27.06 365 ILE A O 1
ATOM 2903 N N . ILE A 1 366 ? 19.208 -38.503 14.985 1.00 25.38 366 ILE A N 1
ATOM 2904 C CA . ILE A 1 366 ? 19.299 -39.919 15.358 1.00 25.38 366 ILE A CA 1
ATOM 2905 C C . ILE A 1 366 ? 20.380 -40.013 16.426 1.00 25.38 366 ILE A C 1
ATOM 2907 O O . ILE A 1 366 ? 21.546 -39.724 16.172 1.00 25.38 366 ILE A O 1
ATOM 2911 N N . SER A 1 367 ? 19.957 -40.381 17.630 1.00 26.25 367 SER A N 1
ATOM 2912 C CA . SER A 1 367 ? 20.832 -40.781 18.721 1.00 26.25 367 SER A CA 1
ATOM 2913 C C . SER A 1 367 ? 21.002 -42.297 18.648 1.00 26.25 367 SER A C 1
ATOM 2915 O O . SER A 1 367 ? 20.026 -43.023 18.831 1.00 26.25 367 SER A O 1
ATOM 2917 N N . HIS A 1 368 ? 22.209 -42.753 18.314 1.00 31.52 368 HIS A N 1
ATOM 2918 C CA . HIS A 1 368 ? 22.995 -43.683 19.130 1.00 31.52 368 HIS A CA 1
ATOM 2919 C C . HIS A 1 368 ? 24.416 -43.826 18.594 1.00 31.52 368 HIS A C 1
ATOM 2921 O O . HIS A 1 368 ? 24.566 -43.962 17.359 1.00 31.52 368 HIS A O 1
#

Sequence (368 aa):
MSVYNRIRAICSHSMRKFFVFSNEYHRDTYIKEMSGETKNDRNDRAIRVATQWYQNHLGGAVKVLLITNDQENKRKASEEGILAETVESYVKSLDQPDLLDLLVRPASEDVDMEEVEDLRPSKRKVIYSEHKPMSEITSGLHRGIYHQGKLRVNRYNPFEAYVGSESIGDEIIIYGRSNMNRAFDGDIEAAELLPQDQWQGVSSLSIAHEEDEDEDEDVHLAPNSADDAPRTIPQQGSSEQVNAVPSRPSGRIVGIIKRNWHSYCGSLEPMPMPAGSGGIAHALFVSKDRRIPKIRIQTRQVENLLDKRIIVDVDSWDCQSRYPSGHCVRTIGEIGDRDTESEVWNIGFCTISLFVSIVGKISIIISH

Radius of gyration: 25.71 Å; chains: 1; bounding box: 72×71×68 Å

Foldseek 3Di:
DVPVVVLVVLVVDPVRPDDDDPQCPDPQLNDDDDPPDDPVNVVLSSVLSVQVVVCVVVDPPDQGEAEDPPPVSQVVSVVVVHHYDYPQRVVVVVVDQVVNLVDDDDPPPPDDDPDPDPVDDDDLDQQEDDADPPVVLVVCVVVVQKFKFFWAADQLDLQWIWGDGPSVNFIAIEGGPHQCGPAAHGFTFIKGWDPLVPQDDPVCVVPVVVVVPPDPPDSPRDPDDPPRDTPDDPDDDDDDDPDPRPRHTYIGTRHTPGDPWDKFKFAWDDDPDPPDQQDWDWTWTDGPRSNGDTETGTGSVCVVGHQFIWIWTFDADGSSDSHTYIGTPDTQGGPPDPVSVVVNVVVVVVSVCVVPPPDDDPDDDDDD

pLDDT: mean 76.93, std 21.52, range [25.38, 96.56]